Protein AF-A0A535KV17-F1 (afdb_monomer)

Solvent-accessible surface area (backbone atoms only — not comparable to full-atom values): 16772 Å² total; per-residue (Å²): 136,88,79,86,72,72,95,64,80,60,76,61,37,49,88,86,41,53,60,69,49,70,45,78,34,62,56,81,70,49,99,63,57,50,72,43,74,25,58,46,73,54,41,44,50,48,55,54,48,50,63,40,30,52,55,49,40,40,72,46,62,14,44,39,43,57,65,48,28,62,74,70,69,53,84,69,98,59,74,53,49,35,76,42,74,40,70,57,96,91,38,84,44,80,45,57,39,62,27,32,35,29,31,76,86,66,34,41,36,40,32,40,56,44,54,60,77,59,52,67,35,70,71,43,42,46,50,51,53,39,50,34,51,56,19,47,77,61,70,24,42,59,38,63,41,26,75,90,66,52,45,67,48,26,48,55,42,48,53,56,27,57,75,35,49,68,87,56,95,61,43,69,62,50,52,56,50,41,54,69,74,54,40,68,65,48,68,47,24,52,58,61,52,42,60,67,66,49,82,88,54,59,68,68,56,48,51,43,48,53,43,20,52,48,28,57,28,32,34,61,60,24,41,73,58,64,40,66,82,45,80,84,51,58,78,39,70,51,32,31,53,67,86,87,70,91,85,87,68,81,82,83,70,45,69,46,60,54,44,71,51,63,79,56,66,83,66,86,79,91,73,82,92,78,76,90,76,80,80,83,78,85,79,89,127

Structure (mmCIF, N/CA/C/O backbone):
data_AF-A0A535KV17-F1
#
_entry.id   AF-A0A535KV17-F1
#
loop_
_atom_site.group_PDB
_atom_site.id
_atom_site.type_symbol
_atom_site.label_atom_id
_atom_site.label_alt_id
_atom_site.label_comp_id
_atom_site.label_asym_id
_atom_site.label_entity_id
_atom_site.label_seq_id
_atom_site.pdbx_PDB_ins_code
_atom_site.Cartn_x
_atom_site.Cartn_y
_atom_site.Cartn_z
_atom_site.occupancy
_atom_site.B_iso_or_equiv
_atom_site.auth_seq_id
_atom_site.auth_comp_id
_atom_site.auth_asym_id
_atom_site.auth_atom_id
_atom_site.pdbx_PDB_model_num
ATOM 1 N N . MET A 1 1 ? -23.779 22.329 27.747 1.00 37.59 1 MET A N 1
ATOM 2 C CA . MET A 1 1 ? -23.392 23.621 27.135 1.00 37.59 1 MET A CA 1
ATOM 3 C C . MET A 1 1 ? -22.036 24.019 27.693 1.00 37.59 1 MET A C 1
ATOM 5 O O . MET A 1 1 ? -21.794 23.656 28.832 1.00 37.59 1 MET A O 1
ATOM 9 N N . SER A 1 2 ? -21.245 24.736 26.880 1.00 33.75 2 SER A N 1
ATOM 10 C CA . SER A 1 2 ? -19.811 25.098 26.979 1.00 33.75 2 SER A CA 1
ATOM 11 C C . SER A 1 2 ? -18.845 23.941 26.657 1.00 33.75 2 SER A C 1
ATOM 13 O O . SER A 1 2 ? -18.866 22.937 27.349 1.00 33.75 2 SER A O 1
ATOM 15 N N . GLU A 1 3 ? -18.013 23.971 25.616 1.00 33.81 3 GLU A N 1
ATOM 16 C CA . GLU A 1 3 ? -17.430 25.124 24.923 1.00 33.81 3 GLU A CA 1
ATOM 17 C C . GLU A 1 3 ? -17.435 24.986 23.398 1.00 33.81 3 GLU A C 1
ATOM 19 O O . GLU A 1 3 ? -17.289 23.916 22.809 1.00 33.81 3 GLU A O 1
ATOM 24 N N . ILE A 1 4 ? -17.624 26.147 22.782 1.00 41.56 4 ILE A N 1
ATOM 25 C CA . ILE A 1 4 ? -17.514 26.442 21.364 1.00 41.56 4 ILE A CA 1
ATOM 26 C C . ILE A 1 4 ? -16.049 26.218 20.975 1.00 41.56 4 ILE A C 1
ATOM 28 O O . ILE A 1 4 ? -15.215 27.108 21.111 1.00 41.56 4 ILE A O 1
ATOM 32 N N . GLY A 1 5 ? -15.725 25.015 20.500 1.00 34.78 5 GLY A N 1
ATOM 33 C CA . GLY A 1 5 ? -14.508 24.804 19.729 1.00 34.78 5 GLY A CA 1
ATOM 34 C C . GLY A 1 5 ? -14.602 25.682 18.488 1.00 34.78 5 GLY A C 1
ATOM 35 O O . GLY A 1 5 ? -15.548 25.553 17.707 1.00 34.78 5 GLY A O 1
ATOM 36 N N . VAL A 1 6 ? -13.671 26.624 18.343 1.00 36.44 6 VAL A N 1
ATOM 37 C CA . VAL A 1 6 ? -13.532 27.456 17.146 1.00 36.44 6 VAL A CA 1
ATOM 38 C C . VAL A 1 6 ? -13.692 26.549 15.921 1.00 36.44 6 VAL A C 1
ATOM 40 O O . VAL A 1 6 ? -12.987 25.547 15.810 1.00 36.44 6 VAL A O 1
ATOM 43 N N . ARG A 1 7 ? -14.622 26.882 15.008 1.00 43.62 7 ARG A N 1
ATOM 44 C CA . ARG A 1 7 ? -14.717 26.312 13.647 1.00 43.62 7 ARG A CA 1
ATOM 45 C C . ARG A 1 7 ? -13.463 26.722 12.860 1.00 43.62 7 ARG A C 1
ATOM 47 O O . ARG A 1 7 ? -13.520 27.517 11.931 1.00 43.62 7 ARG A O 1
ATOM 54 N N . GLY A 1 8 ? -12.310 26.253 13.308 1.00 41.06 8 GLY A N 1
ATOM 55 C CA . GLY A 1 8 ? -10.999 26.550 12.774 1.00 41.06 8 GLY A CA 1
ATOM 56 C C . GLY A 1 8 ? -10.508 25.320 12.047 1.00 41.06 8 GLY A C 1
ATOM 57 O O . GLY A 1 8 ? -9.922 24.450 12.668 1.00 41.06 8 GLY A O 1
ATOM 58 N N . ILE A 1 9 ? -10.815 25.253 10.750 1.00 47.81 9 ILE A N 1
ATOM 59 C CA . ILE A 1 9 ? -9.985 24.646 9.702 1.00 47.81 9 ILE A CA 1
ATOM 60 C C . ILE A 1 9 ? -9.197 23.414 10.199 1.00 47.81 9 ILE A C 1
ATOM 62 O O . ILE A 1 9 ? -7.971 23.408 10.267 1.00 47.81 9 ILE A O 1
ATOM 66 N N . ASP A 1 10 ? -9.928 22.337 10.489 1.00 55.78 10 ASP A N 1
ATOM 67 C CA . ASP A 1 10 ? -9.411 20.971 10.678 1.00 55.78 10 ASP A CA 1
ATOM 68 C C . ASP A 1 10 ? -8.976 20.372 9.319 1.00 55.78 10 ASP A C 1
ATOM 70 O O . ASP A 1 10 ? -9.214 19.212 9.008 1.00 55.78 10 ASP A O 1
ATOM 74 N N . LEU A 1 11 ? -8.425 21.213 8.431 1.00 58.72 11 LEU A N 1
ATOM 75 C CA . LEU A 1 11 ? -7.972 20.817 7.096 1.00 58.72 11 LEU A CA 1
ATOM 76 C C . LEU A 1 11 ? -6.589 20.173 7.161 1.00 58.72 11 LEU A C 1
ATOM 78 O O . LEU A 1 11 ? -6.265 19.321 6.350 1.00 58.72 11 LEU A O 1
ATOM 82 N N . PHE A 1 12 ? -5.770 20.552 8.139 1.00 68.62 12 PHE A N 1
ATOM 83 C CA . PHE A 1 12 ? -4.404 20.043 8.279 1.00 68.62 12 PHE A CA 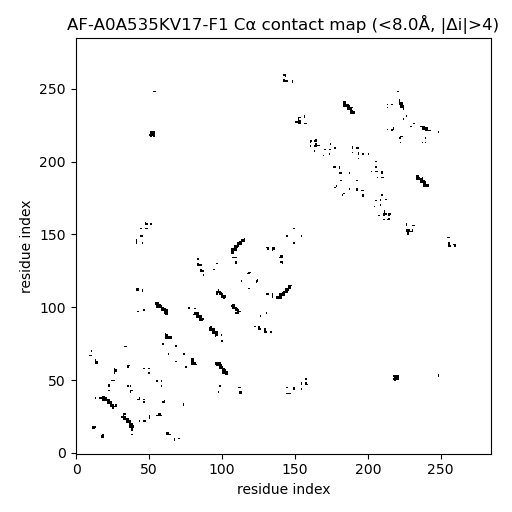1
ATOM 84 C C . PHE A 1 12 ? -4.270 18.974 9.355 1.00 68.62 12 PHE A C 1
ATOM 86 O O . PHE A 1 12 ? -3.147 18.608 9.702 1.00 68.62 12 PHE A O 1
ATOM 93 N N . LYS A 1 13 ? -5.392 18.499 9.900 1.00 74.00 13 LYS A N 1
ATOM 94 C CA . LYS A 1 13 ? -5.408 17.524 10.977 1.00 74.00 13 LYS A CA 1
ATOM 95 C C . LYS A 1 13 ? -6.421 16.417 10.717 1.00 74.00 13 LYS A C 1
ATOM 97 O O . LYS A 1 13 ? -7.423 16.616 10.036 1.00 74.00 13 LYS A O 1
ATOM 102 N N . ILE A 1 14 ? -6.123 15.242 11.254 1.00 73.31 14 ILE A N 1
ATOM 103 C CA . ILE A 1 14 ? -6.985 14.064 11.249 1.00 73.31 14 ILE A CA 1
ATOM 104 C C . ILE A 1 14 ? -6.996 13.539 12.680 1.00 73.31 14 ILE A C 1
ATOM 106 O O . ILE A 1 14 ? -5.939 13.338 13.271 1.00 73.31 14 ILE A O 1
ATOM 110 N N . ALA A 1 15 ? -8.187 13.404 13.268 1.00 73.88 15 ALA A N 1
ATOM 111 C CA . ALA A 1 15 ? -8.362 12.986 14.663 1.00 73.88 15 ALA A CA 1
ATOM 112 C C . ALA A 1 15 ? -7.513 13.782 15.688 1.00 73.88 15 ALA A C 1
ATOM 114 O O . ALA A 1 15 ? -7.144 13.264 16.738 1.00 73.88 15 ALA A O 1
ATOM 115 N N . GLY A 1 16 ? -7.227 15.061 15.404 1.00 75.81 16 GLY A N 1
ATOM 116 C CA . GLY A 1 16 ? -6.413 15.942 16.253 1.00 75.81 16 GLY A CA 1
ATOM 117 C C . GLY A 1 16 ? -4.911 15.949 15.942 1.00 75.81 16 GLY A C 1
ATOM 118 O O . GLY A 1 16 ? -4.218 16.865 16.396 1.00 75.81 16 GLY A O 1
ATOM 119 N N . GLU A 1 17 ? -4.432 15.018 15.117 1.00 78.81 17 GLU A N 1
ATOM 120 C CA . GLU A 1 17 ? -3.034 14.892 14.696 1.00 78.81 17 GLU A CA 1
ATOM 121 C C . GLU A 1 17 ? -2.770 15.634 13.387 1.00 78.81 17 GLU A C 1
ATOM 123 O O . GLU A 1 17 ? -3.574 15.572 12.459 1.00 78.81 17 GLU A O 1
ATOM 128 N N . SER A 1 18 ? -1.633 16.323 13.282 1.00 85.94 18 SER A N 1
ATOM 129 C CA . SER A 1 18 ? -1.245 17.023 12.050 1.00 85.94 18 SER A CA 1
ATOM 130 C C . SER A 1 18 ? -0.920 16.041 10.921 1.00 85.94 18 SER A C 1
ATOM 132 O O . SER A 1 18 ? -0.313 14.995 11.142 1.00 85.94 18 SER A O 1
ATOM 134 N N . ILE A 1 19 ? -1.279 16.395 9.687 1.00 87.88 19 ILE A N 1
ATOM 135 C CA . ILE A 1 19 ? -0.884 15.625 8.503 1.00 87.88 19 ILE A CA 1
ATOM 136 C C . ILE A 1 19 ? 0.627 15.754 8.310 1.00 87.88 19 ILE A C 1
ATOM 138 O O . ILE A 1 19 ? 1.146 16.855 8.120 1.00 87.88 19 ILE A O 1
ATOM 142 N N . SER A 1 20 ? 1.312 14.616 8.296 1.00 89.56 20 SER A N 1
ATOM 143 C CA . SER A 1 20 ? 2.749 14.523 8.036 1.00 89.56 20 SER A CA 1
ATOM 144 C C . SER A 1 20 ? 3.057 14.390 6.542 1.00 89.56 20 SER A C 1
ATOM 146 O O . SER A 1 20 ? 4.104 14.842 6.082 1.00 89.56 20 SER A O 1
ATOM 148 N N . GLY A 1 21 ? 2.140 13.821 5.753 1.00 92.56 21 GLY A N 1
ATOM 149 C CA . GLY A 1 21 ? 2.307 13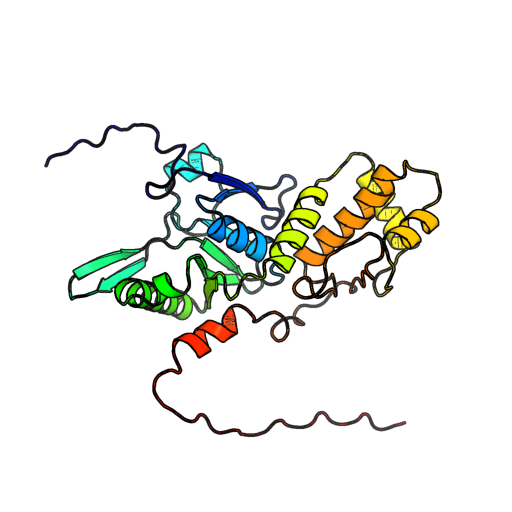.718 4.307 1.00 92.56 21 GLY A CA 1
ATOM 150 C C . GLY A 1 21 ? 1.178 12.983 3.592 1.00 92.56 21 GLY A C 1
ATOM 151 O O . GLY A 1 21 ? 0.106 12.745 4.148 1.00 92.56 21 GLY A O 1
ATOM 152 N N . TRP A 1 22 ? 1.431 12.651 2.322 1.00 92.81 22 TRP A N 1
ATOM 153 C CA . TRP A 1 22 ? 0.465 12.017 1.424 1.00 92.81 22 TRP A CA 1
ATOM 154 C C . TRP A 1 22 ? 1.120 10.923 0.579 1.00 92.81 22 TRP A C 1
ATOM 156 O O . TRP A 1 22 ? 2.174 11.149 -0.013 1.00 92.81 22 TRP A O 1
ATOM 166 N N . ILE A 1 23 ? 0.450 9.778 0.452 1.00 92.31 23 ILE A N 1
ATOM 167 C CA . ILE A 1 23 ? 0.833 8.674 -0.435 1.00 92.31 23 ILE A CA 1
ATOM 168 C C . ILE A 1 23 ? -0.131 8.640 -1.631 1.00 92.31 23 ILE A C 1
ATOM 170 O O . ILE A 1 23 ? -1.343 8.534 -1.430 1.00 92.31 23 ILE A O 1
ATOM 174 N N . PRO A 1 24 ? 0.357 8.734 -2.878 1.00 92.69 24 PRO A N 1
ATOM 175 C CA . PRO A 1 24 ? -0.445 8.433 -4.060 1.00 92.69 24 PRO A CA 1
ATOM 176 C C . PRO A 1 24 ? -0.928 6.974 -4.058 1.00 92.69 24 PRO A C 1
ATOM 178 O O . PRO A 1 24 ? -0.128 6.056 -3.973 1.00 92.69 24 PRO A O 1
ATOM 181 N N . SER A 1 25 ? -2.225 6.736 -4.200 1.00 92.12 25 SER A N 1
ATOM 182 C CA . SER A 1 25 ? -2.806 5.399 -4.307 1.00 92.12 25 SER A CA 1
ATOM 183 C C . SER A 1 25 ? -3.372 5.161 -5.697 1.00 92.12 25 SER A C 1
ATOM 185 O O . SER A 1 25 ? -4.168 5.959 -6.192 1.00 92.12 25 SER A O 1
ATOM 187 N N . TRP A 1 26 ? -2.991 4.041 -6.311 1.00 90.81 26 TRP A N 1
ATOM 188 C CA . TRP A 1 26 ? -3.513 3.601 -7.610 1.00 90.81 26 TRP A CA 1
ATOM 189 C C . TRP A 1 26 ? -4.556 2.490 -7.482 1.00 90.81 26 TRP A C 1
ATOM 191 O O . TRP A 1 26 ? -5.076 2.013 -8.491 1.00 90.81 26 TRP A O 1
ATOM 201 N N . LYS A 1 27 ? -4.871 2.055 -6.259 1.00 88.06 27 LYS A N 1
ATOM 202 C CA . LYS A 1 27 ? -5.813 0.957 -6.031 1.00 88.06 27 LYS A CA 1
ATOM 203 C C . LYS A 1 27 ? -7.260 1.286 -6.407 1.00 88.06 27 LYS A C 1
ATOM 205 O O . LYS A 1 27 ? -8.002 0.378 -6.749 1.00 88.06 27 LYS A O 1
ATOM 210 N N . THR A 1 28 ? -7.640 2.562 -6.477 1.00 67.06 28 THR A N 1
ATOM 211 C CA . THR A 1 28 ? -8.987 2.958 -6.934 1.00 67.06 28 THR A CA 1
ATOM 212 C C . THR A 1 28 ? -9.215 2.749 -8.433 1.00 67.06 28 THR A C 1
ATOM 214 O O . THR A 1 28 ? -10.343 2.868 -8.896 1.00 67.06 28 THR A O 1
ATOM 217 N N . GLY A 1 29 ? -8.169 2.407 -9.199 1.00 60.69 29 GLY A N 1
ATOM 218 C CA . GLY A 1 29 ? -8.264 2.153 -10.640 1.00 60.69 29 GLY A CA 1
ATOM 219 C C . GLY A 1 29 ? -8.393 3.416 -11.496 1.00 60.69 29 GLY A C 1
ATOM 220 O O . GLY A 1 29 ? -8.457 3.315 -12.721 1.00 60.69 29 GLY A O 1
ATOM 221 N N . ASP A 1 30 ? -8.390 4.597 -10.877 1.00 66.56 30 ASP A N 1
ATOM 222 C CA . ASP A 1 30 ? -8.459 5.876 -11.574 1.00 66.56 30 ASP A CA 1
ATOM 223 C C . ASP A 1 30 ? -7.168 6.184 -12.346 1.00 66.56 30 ASP A C 1
ATOM 225 O O . ASP A 1 30 ? -6.059 5.816 -11.954 1.00 66.56 30 ASP A O 1
ATOM 229 N N . ILE A 1 31 ? -7.303 6.953 -13.434 1.00 66.44 31 ILE A N 1
ATOM 230 C CA . ILE A 1 31 ? -6.168 7.423 -14.253 1.00 66.44 31 ILE A CA 1
ATOM 231 C C . ILE A 1 31 ? -5.177 8.241 -13.410 1.00 66.44 31 ILE A C 1
ATOM 233 O O . ILE A 1 31 ? -3.973 8.243 -13.673 1.00 66.44 31 ILE A O 1
ATOM 237 N N . ARG A 1 32 ? -5.680 8.960 -12.399 1.00 77.06 32 ARG A N 1
ATOM 238 C CA . ARG A 1 32 ? -4.868 9.740 -11.464 1.00 77.06 32 ARG A CA 1
ATOM 239 C C . ARG A 1 32 ? -4.942 9.103 -10.083 1.00 77.06 32 ARG A C 1
ATOM 241 O O . ARG A 1 32 ? -6.050 8.840 -9.627 1.00 77.06 32 ARG A O 1
ATOM 248 N N . PRO A 1 33 ? -3.802 8.923 -9.400 1.00 85.12 33 PRO A N 1
ATOM 249 C CA . PRO A 1 33 ? -3.822 8.359 -8.066 1.00 85.12 33 PRO A CA 1
ATOM 250 C C . PRO A 1 33 ? -4.545 9.289 -7.089 1.00 85.12 33 PRO A C 1
ATOM 252 O O . PRO A 1 33 ? -4.333 10.509 -7.098 1.00 85.12 33 PRO A O 1
ATOM 255 N N . ILE A 1 34 ? -5.365 8.703 -6.221 1.00 86.81 34 ILE A N 1
ATOM 256 C CA . ILE A 1 34 ? -5.973 9.407 -5.088 1.00 86.81 34 ILE A CA 1
ATOM 257 C C . ILE A 1 34 ? -4.913 9.565 -4.000 1.00 86.81 34 ILE A C 1
ATOM 259 O O . ILE A 1 34 ? -4.074 8.694 -3.813 1.00 86.81 34 ILE A O 1
ATOM 263 N N . ARG A 1 35 ? -4.912 10.682 -3.274 1.00 89.19 35 ARG A N 1
ATOM 264 C CA . ARG A 1 35 ? -3.933 10.912 -2.205 1.00 89.19 35 ARG A CA 1
ATOM 265 C C . ARG A 1 35 ? -4.472 10.388 -0.879 1.00 89.19 35 ARG A C 1
ATOM 267 O O . ARG A 1 35 ? -5.539 10.813 -0.450 1.00 89.19 35 ARG A O 1
ATOM 274 N N . GLN A 1 36 ? -3.708 9.520 -0.227 1.00 91.75 36 GLN A N 1
ATOM 275 C CA . GLN A 1 36 ? -4.002 8.997 1.105 1.00 91.75 36 GLN A CA 1
ATOM 276 C C . GLN A 1 36 ? -3.140 9.728 2.143 1.00 91.75 36 GLN A C 1
ATOM 278 O O . GLN A 1 36 ? -1.911 9.672 2.035 1.00 91.75 36 GLN A O 1
ATOM 283 N N . PRO A 1 37 ? -3.736 10.453 3.105 1.00 93.69 37 PRO A N 1
ATOM 284 C CA . PRO A 1 37 ? -2.974 11.187 4.107 1.00 93.69 37 PRO A CA 1
ATOM 285 C C . PRO A 1 37 ? -2.461 10.266 5.217 1.00 93.69 37 PRO A C 1
ATOM 287 O O . PRO A 1 37 ? -3.130 9.309 5.611 1.00 93.69 37 PRO A O 1
ATOM 290 N N . PHE A 1 38 ? -1.301 10.607 5.772 1.00 93.69 38 PHE A N 1
ATOM 291 C CA . PHE A 1 38 ? -0.762 9.982 6.980 1.00 93.69 38 PHE A CA 1
ATOM 292 C C . PHE A 1 38 ? -0.306 11.036 7.991 1.00 93.69 38 PHE A C 1
ATOM 294 O O . PHE A 1 38 ? 0.122 12.133 7.621 1.00 93.69 38 PHE A O 1
ATOM 301 N N . CYS A 1 39 ? -0.382 10.687 9.271 1.00 92.12 39 CYS A N 1
ATOM 302 C CA . CYS A 1 39 ? -0.033 11.531 10.411 1.00 92.12 39 CYS A CA 1
ATOM 303 C C . CYS A 1 39 ? 1.267 11.073 11.084 1.00 92.12 39 CYS A C 1
ATOM 305 O O . CYS A 1 39 ? 1.942 11.885 11.710 1.00 92.12 39 CYS A O 1
ATOM 307 N N . SER A 1 40 ? 1.685 9.819 10.889 1.00 92.19 40 SER A N 1
ATOM 308 C CA . SER A 1 40 ? 2.918 9.267 11.459 1.00 92.19 40 SER A CA 1
ATOM 309 C C . SER A 1 40 ? 3.695 8.399 10.465 1.00 92.19 40 SER A C 1
ATOM 311 O O . SER A 1 40 ? 3.154 7.929 9.464 1.00 92.19 40 SER A O 1
ATOM 313 N N . GLN A 1 41 ? 4.974 8.138 10.754 1.00 92.25 41 GLN A N 1
ATOM 314 C CA . GLN A 1 41 ? 5.793 7.233 9.939 1.00 92.25 41 GLN A CA 1
ATOM 315 C C . GLN A 1 41 ? 5.276 5.783 9.977 1.00 92.25 41 GLN A C 1
ATOM 317 O O . GLN A 1 41 ? 5.382 5.062 8.991 1.00 92.25 41 GLN A O 1
ATOM 322 N N . MET A 1 42 ? 4.694 5.338 11.095 1.00 92.38 42 MET A N 1
ATOM 323 C CA . MET A 1 42 ? 4.111 3.994 11.185 1.00 92.38 42 MET A CA 1
ATOM 324 C C . MET A 1 42 ? 2.866 3.867 10.295 1.00 92.38 42 MET A C 1
ATOM 326 O O . MET A 1 42 ? 2.696 2.863 9.605 1.00 92.38 42 MET A O 1
ATOM 330 N N . GLU A 1 43 ? 2.032 4.907 10.247 1.00 93.94 43 GLU A N 1
ATOM 331 C CA . GLU A 1 43 ? 0.906 4.973 9.312 1.00 93.94 43 GLU A CA 1
ATOM 332 C C . GLU A 1 43 ? 1.374 5.023 7.860 1.00 93.94 43 GLU A C 1
ATOM 334 O O . GLU A 1 43 ? 0.825 4.306 7.031 1.00 93.94 43 GLU A O 1
ATOM 339 N N . GLU A 1 44 ? 2.404 5.811 7.538 1.00 95.50 44 GLU A N 1
ATOM 340 C CA . GLU A 1 44 ? 2.999 5.825 6.197 1.00 95.50 44 GLU A CA 1
ATOM 341 C C . GLU A 1 44 ? 3.391 4.404 5.761 1.00 95.50 44 GLU A C 1
ATOM 343 O O . GLU A 1 44 ? 3.029 3.955 4.670 1.00 95.50 44 GLU A O 1
ATOM 348 N N . GLN A 1 45 ? 4.080 3.663 6.634 1.00 95.62 45 GLN A N 1
ATOM 349 C CA . GLN A 1 45 ? 4.485 2.287 6.360 1.00 95.62 45 GLN A CA 1
ATOM 350 C C . GLN A 1 45 ? 3.287 1.345 6.191 1.00 95.62 45 GLN A C 1
ATOM 352 O O . GLN A 1 45 ? 3.305 0.515 5.279 1.00 95.62 45 GLN A O 1
ATOM 357 N N . LEU A 1 46 ? 2.244 1.479 7.019 1.00 95.56 46 LEU A N 1
ATOM 358 C CA . LEU A 1 46 ? 1.003 0.715 6.879 1.00 95.56 46 LEU A CA 1
ATOM 359 C C . LEU A 1 46 ? 0.320 1.010 5.539 1.00 95.56 46 LEU A C 1
ATOM 361 O O . LEU A 1 46 ? 0.031 0.087 4.783 1.00 95.56 46 LEU A O 1
ATOM 365 N N . LEU A 1 47 ? 0.084 2.279 5.208 1.00 95.88 47 LEU A N 1
ATOM 366 C CA . LEU A 1 47 ? -0.589 2.672 3.969 1.00 95.88 47 LEU A CA 1
ATOM 367 C C . LEU A 1 47 ? 0.200 2.228 2.733 1.00 95.88 47 LEU A C 1
ATOM 369 O O . LEU A 1 47 ? -0.386 1.750 1.762 1.00 95.88 47 LEU A O 1
ATOM 373 N N . LEU A 1 48 ? 1.530 2.325 2.774 1.00 96.06 48 LEU A N 1
ATOM 374 C CA . LEU A 1 48 ? 2.383 1.845 1.695 1.00 96.06 48 LEU A CA 1
ATOM 375 C C . LEU A 1 48 ? 2.364 0.314 1.592 1.00 96.06 48 LEU A C 1
ATOM 377 O O . LEU A 1 48 ? 2.354 -0.229 0.488 1.00 96.06 48 LEU A O 1
ATOM 381 N N . HIS A 1 49 ? 2.308 -0.398 2.721 1.00 95.31 49 HIS A N 1
ATOM 382 C CA . HIS A 1 49 ? 2.093 -1.843 2.721 1.00 95.31 49 HIS A CA 1
ATOM 383 C C . HIS A 1 49 ? 0.756 -2.199 2.060 1.00 95.31 49 HIS A C 1
ATOM 385 O O . HIS A 1 49 ? 0.722 -3.087 1.210 1.00 95.31 49 HIS A O 1
ATOM 391 N N . LEU A 1 50 ? -0.325 -1.493 2.407 1.00 95.50 50 LEU A N 1
ATOM 392 C CA . LEU A 1 50 ? -1.656 -1.707 1.838 1.00 95.50 50 LEU A CA 1
ATOM 393 C C . LEU A 1 50 ? -1.681 -1.440 0.328 1.00 95.50 50 LEU A C 1
ATOM 395 O O . LEU A 1 50 ? -2.219 -2.267 -0.402 1.00 95.50 50 LEU A O 1
ATOM 399 N N . GLU A 1 51 ? -1.034 -0.376 -0.164 1.00 95.69 51 GLU A N 1
ATOM 400 C CA . GLU A 1 51 ? -0.907 -0.075 -1.604 1.00 95.69 51 GLU A CA 1
ATOM 401 C C . GLU A 1 51 ? -0.257 -1.221 -2.396 1.00 95.69 51 GLU A C 1
ATOM 403 O O . GLU A 1 51 ? -0.619 -1.472 -3.549 1.00 95.69 51 GLU A O 1
ATOM 408 N N . TYR A 1 52 ? 0.666 -1.953 -1.770 1.00 94.75 52 TYR A N 1
ATOM 409 C CA . TYR A 1 52 ? 1.363 -3.086 -2.378 1.00 94.75 52 TYR A CA 1
ATOM 410 C C . TYR A 1 52 ? 0.832 -4.455 -1.947 1.00 94.75 52 TYR A C 1
ATOM 412 O O . TYR A 1 52 ? 1.372 -5.481 -2.362 1.00 94.75 52 TYR A O 1
ATOM 420 N N . HIS A 1 53 ? -0.226 -4.506 -1.138 1.00 92.44 53 HIS A N 1
ATOM 421 C CA . HIS A 1 53 ? -0.823 -5.770 -0.742 1.00 92.44 53 HIS A CA 1
ATOM 422 C C . HIS A 1 53 ? -1.662 -6.324 -1.907 1.00 92.44 53 HIS A C 1
ATOM 424 O O . HIS A 1 53 ? -2.596 -5.647 -2.357 1.00 92.44 53 HIS A O 1
ATOM 430 N N . PRO A 1 54 ? -1.387 -7.545 -2.405 1.00 88.88 54 PRO A N 1
ATOM 431 C CA . PRO A 1 54 ? -2.017 -8.056 -3.623 1.00 88.88 54 PRO A CA 1
ATOM 432 C C . PRO A 1 54 ? -3.518 -8.299 -3.463 1.00 88.88 54 PRO A C 1
ATOM 434 O O . PRO A 1 54 ? -4.266 -8.158 -4.423 1.00 88.88 54 PRO A O 1
ATOM 437 N N . LEU A 1 55 ? -3.970 -8.622 -2.246 1.00 90.19 55 LEU A N 1
ATOM 438 C CA . LEU A 1 55 ? -5.389 -8.853 -1.971 1.00 90.19 55 LEU A CA 1
ATOM 439 C C . LEU A 1 55 ? -6.188 -7.577 -1.710 1.00 90.19 55 LEU A C 1
ATOM 441 O O . LEU A 1 55 ? -7.405 -7.661 -1.662 1.00 90.19 55 LEU A O 1
ATOM 445 N N . VAL A 1 56 ? -5.549 -6.424 -1.509 1.00 93.25 56 VAL A N 1
ATOM 446 C CA . VAL A 1 56 ? -6.268 -5.174 -1.219 1.00 93.25 56 VAL A CA 1
ATOM 447 C C . VAL A 1 56 ? -6.719 -4.548 -2.538 1.00 93.25 56 VAL A C 1
ATOM 449 O O . VAL A 1 56 ? -5.908 -4.377 -3.448 1.00 93.25 56 VAL A O 1
ATOM 452 N N . THR A 1 57 ? -7.995 -4.189 -2.650 1.00 91.38 57 THR A N 1
ATOM 453 C CA . THR A 1 57 ? -8.572 -3.489 -3.815 1.00 91.38 57 THR A CA 1
ATOM 454 C C . THR A 1 57 ? -8.805 -2.020 -3.551 1.00 91.38 57 THR A C 1
ATOM 456 O O . THR A 1 57 ? -8.693 -1.215 -4.462 1.00 91.38 57 THR A O 1
ATOM 459 N N . TRP A 1 58 ? -9.087 -1.653 -2.308 1.00 93.50 58 TRP A N 1
ATOM 460 C CA . TRP A 1 58 ? -9.235 -0.269 -1.890 1.00 93.50 58 TRP A CA 1
ATOM 461 C C . TRP A 1 58 ? -8.799 -0.142 -0.435 1.00 93.50 58 TRP A C 1
ATOM 463 O O . TRP A 1 58 ? -8.994 -1.066 0.355 1.00 93.50 58 TRP A O 1
ATOM 473 N N . TYR A 1 59 ? -8.213 0.996 -0.080 1.00 94.81 59 TYR A N 1
ATOM 474 C CA . TYR A 1 59 ? -7.939 1.356 1.303 1.00 94.81 59 TYR A CA 1
ATOM 475 C C . TYR A 1 59 ? -8.062 2.864 1.486 1.00 94.81 59 TYR A C 1
ATOM 477 O O . TYR A 1 59 ? -7.886 3.641 0.544 1.00 94.81 59 TYR A O 1
ATOM 485 N N . GLY A 1 60 ? -8.330 3.267 2.717 1.00 93.50 60 GLY A N 1
ATOM 486 C CA . GLY A 1 60 ? -8.361 4.657 3.123 1.00 93.50 60 GLY A CA 1
ATOM 487 C C . GLY A 1 60 ? -8.274 4.788 4.633 1.00 93.50 60 GLY A C 1
ATOM 488 O O . GLY A 1 60 ? -8.307 3.798 5.365 1.00 93.50 60 GLY A O 1
ATOM 489 N N . ARG A 1 61 ? -8.158 6.028 5.096 1.00 93.56 61 ARG A N 1
ATOM 490 C CA . ARG A 1 61 ? -8.191 6.357 6.521 1.00 93.56 61 ARG A CA 1
ATOM 491 C C . ARG A 1 61 ? -9.589 6.133 7.089 1.00 93.56 61 ARG A C 1
ATOM 493 O O . ARG A 1 61 ? -10.567 6.584 6.495 1.00 93.56 61 ARG A O 1
ATOM 500 N N . GLY A 1 62 ? -9.687 5.453 8.229 1.00 92.38 62 GLY A N 1
ATOM 501 C CA . GLY A 1 62 ? -10.969 5.239 8.907 1.00 92.38 62 GLY A CA 1
ATOM 502 C C . GLY A 1 62 ? -11.402 6.421 9.774 1.00 92.38 62 GLY A C 1
ATOM 503 O O . GLY A 1 62 ? -12.581 6.585 10.062 1.00 92.38 62 GLY A O 1
ATOM 504 N N . ASP A 1 63 ? -10.469 7.281 10.155 1.00 92.19 63 ASP A N 1
ATOM 505 C CA . ASP A 1 63 ? -10.652 8.380 11.101 1.00 92.19 63 ASP A CA 1
ATOM 506 C C . ASP A 1 63 ? -10.839 9.759 10.444 1.00 92.19 63 ASP A C 1
ATOM 508 O O . ASP A 1 63 ? -10.981 10.768 11.139 1.00 92.19 63 ASP A O 1
ATOM 512 N N . ILE A 1 64 ? -10.903 9.822 9.108 1.00 90.75 64 ILE A N 1
ATOM 513 C CA . ILE A 1 64 ? -11.205 11.068 8.393 1.00 90.75 64 ILE A CA 1
ATOM 514 C C . ILE A 1 64 ? -12.676 11.458 8.549 1.00 90.75 64 ILE A C 1
ATOM 516 O O . ILE A 1 64 ? -13.589 10.640 8.429 1.00 90.75 64 ILE A O 1
ATOM 520 N N . SER A 1 65 ? -12.918 12.749 8.770 1.00 88.81 65 SER A N 1
ATOM 521 C CA . SER A 1 65 ? -14.271 13.302 8.795 1.00 88.81 65 SER A CA 1
ATOM 522 C C . SER A 1 65 ? -14.839 13.469 7.380 1.00 88.81 65 SER A C 1
ATOM 524 O O . SER A 1 65 ? -14.099 13.632 6.406 1.00 88.81 65 SER A O 1
ATOM 526 N N . ALA A 1 66 ? -16.170 13.512 7.259 1.00 87.31 66 ALA A N 1
ATOM 527 C CA . ALA A 1 66 ? -16.835 13.803 5.986 1.00 87.31 66 ALA A CA 1
ATOM 528 C C . ALA A 1 66 ? -16.411 15.167 5.401 1.00 87.31 66 ALA A C 1
ATOM 530 O O . ALA A 1 66 ? -16.215 15.295 4.192 1.00 87.31 66 ALA A O 1
ATOM 531 N N . THR A 1 67 ? -16.204 16.175 6.258 1.00 87.06 67 THR A N 1
ATOM 532 C CA . THR A 1 67 ? -15.698 17.495 5.854 1.00 87.06 67 THR A CA 1
ATOM 533 C C . THR A 1 67 ? -14.301 17.386 5.252 1.00 87.06 67 THR A C 1
ATOM 535 O O . THR A 1 67 ? -14.069 17.901 4.161 1.00 87.06 67 THR A O 1
ATOM 538 N N . PHE A 1 68 ? -13.392 16.672 5.923 1.00 88.69 68 PHE A N 1
ATOM 539 C CA . PHE A 1 68 ? -12.028 16.460 5.446 1.00 88.69 68 PHE A CA 1
ATOM 540 C C . PHE A 1 68 ? -12.021 15.774 4.077 1.00 88.69 68 PHE A C 1
ATOM 542 O O . PHE A 1 68 ? -11.393 16.252 3.128 1.00 88.69 68 PHE A O 1
ATOM 549 N N . ALA A 1 69 ? -12.777 14.683 3.950 1.00 88.38 69 ALA A N 1
ATOM 550 C CA . ALA A 1 69 ? -12.883 13.944 2.702 1.00 88.38 69 ALA A CA 1
ATOM 551 C C . ALA A 1 69 ? -13.452 14.803 1.568 1.00 88.38 69 ALA A C 1
ATOM 553 O O . ALA A 1 69 ? -12.904 14.800 0.466 1.00 88.38 69 ALA A O 1
ATOM 554 N N . SER A 1 70 ? -14.481 15.611 1.845 1.00 87.81 70 SER A N 1
ATOM 555 C CA . SER A 1 70 ? -15.028 16.555 0.870 1.00 87.81 70 SER A CA 1
ATOM 556 C C . SER A 1 70 ? -14.001 17.606 0.440 1.00 87.81 70 SER A C 1
ATOM 558 O O . SER A 1 70 ? -13.922 17.914 -0.749 1.00 87.81 70 SER A O 1
ATOM 560 N N . THR A 1 71 ? -13.211 18.163 1.364 1.00 88.62 71 THR A N 1
ATOM 561 C CA . THR A 1 71 ? -12.208 19.186 1.029 1.00 88.62 71 THR A CA 1
ATOM 562 C C . THR A 1 71 ? -11.095 18.628 0.148 1.00 88.62 71 THR A C 1
ATOM 564 O O . THR A 1 71 ? -10.712 19.261 -0.837 1.00 88.62 71 THR A O 1
ATOM 567 N N . TYR A 1 72 ? -10.609 17.426 0.458 1.00 86.31 72 TYR A N 1
ATOM 568 C CA . TYR A 1 72 ? -9.520 16.786 -0.284 1.00 86.31 72 TYR A CA 1
ATOM 569 C C . TYR A 1 72 ? -9.991 15.890 -1.434 1.00 86.31 72 TYR A C 1
ATOM 571 O O . TYR A 1 72 ? -9.164 15.257 -2.090 1.00 86.31 72 TYR A O 1
ATOM 579 N N . LYS A 1 73 ? -11.301 15.873 -1.721 1.00 88.00 73 LYS A N 1
ATOM 580 C CA . LYS A 1 73 ? -11.932 15.046 -2.764 1.00 88.00 73 LYS A CA 1
ATOM 581 C C . LYS A 1 73 ? -11.590 13.557 -2.615 1.00 88.00 73 LYS A C 1
ATOM 583 O O . LYS A 1 73 ? -11.369 12.856 -3.602 1.00 88.00 73 LYS A O 1
ATOM 588 N N . ILE A 1 74 ? -11.529 13.084 -1.372 1.00 87.00 74 ILE A N 1
ATOM 589 C CA . ILE A 1 74 ? -11.294 11.679 -1.044 1.00 87.00 74 ILE A CA 1
ATOM 590 C C . ILE A 1 74 ? -12.629 10.950 -1.164 1.00 87.00 74 ILE A C 1
ATOM 592 O O . ILE A 1 74 ? -13.582 11.256 -0.451 1.00 87.00 74 ILE A O 1
ATOM 596 N N . THR A 1 75 ? -12.691 9.981 -2.074 1.00 86.12 75 THR A N 1
ATOM 597 C CA . THR A 1 75 ? -13.863 9.116 -2.237 1.00 86.12 75 THR A CA 1
ATOM 598 C C . THR A 1 75 ? -13.661 7.845 -1.424 1.00 86.12 75 THR A C 1
ATOM 600 O O . THR A 1 75 ? -12.609 7.210 -1.520 1.00 86.12 75 THR A O 1
ATOM 603 N N . SER A 1 76 ? -14.667 7.472 -0.634 1.00 87.56 76 SER A N 1
ATOM 604 C CA . SER A 1 76 ? -14.664 6.246 0.163 1.00 87.56 76 SER A CA 1
ATOM 605 C C . SER A 1 76 ? -15.909 5.413 -0.150 1.00 87.56 76 SER A C 1
ATOM 607 O O . SER A 1 76 ? -17.015 5.951 -0.076 1.00 87.56 76 SER A O 1
ATOM 609 N N . PRO A 1 77 ? -15.764 4.114 -0.479 1.00 88.06 77 PRO A N 1
ATOM 610 C CA . PRO A 1 77 ? -16.888 3.189 -0.583 1.00 88.06 77 PRO A CA 1
ATOM 611 C C . PRO A 1 77 ? -17.412 2.763 0.798 1.00 88.06 77 PRO A C 1
ATOM 613 O O . PRO A 1 77 ? -18.485 2.172 0.892 1.00 88.06 77 PRO A O 1
ATOM 616 N N . LEU A 1 78 ? -16.657 3.042 1.866 1.00 88.25 78 LEU A N 1
ATOM 617 C CA . LEU A 1 78 ? -17.017 2.741 3.247 1.00 88.25 78 LEU A CA 1
ATOM 618 C C . LEU A 1 78 ? -17.407 4.021 4.007 1.00 88.25 78 LEU A C 1
ATOM 620 O O . LEU A 1 78 ? -16.914 5.103 3.668 1.00 88.25 78 LEU A O 1
ATOM 624 N N . PRO A 1 79 ? -18.248 3.919 5.052 1.00 88.75 79 PRO A N 1
ATOM 625 C CA . PRO A 1 79 ? -18.588 5.060 5.896 1.00 88.75 79 PRO A CA 1
ATOM 626 C C . PRO A 1 79 ? -17.343 5.721 6.495 1.00 88.75 79 PRO A C 1
ATOM 628 O O . PRO A 1 79 ? -16.464 5.033 7.012 1.00 88.75 79 PRO A O 1
ATOM 631 N N . ILE A 1 80 ? -17.298 7.054 6.445 1.00 88.44 80 ILE A N 1
ATOM 632 C CA . ILE A 1 80 ? -16.240 7.873 7.041 1.00 88.44 80 ILE A CA 1
ATOM 633 C C . ILE A 1 80 ? -16.851 9.013 7.882 1.00 88.44 80 ILE A C 1
ATOM 635 O O . ILE A 1 80 ? -17.741 9.719 7.395 1.00 88.44 80 ILE A O 1
ATOM 639 N N . PRO A 1 81 ? -16.408 9.219 9.135 1.00 91.94 81 PRO A N 1
ATOM 640 C CA . PRO A 1 81 ? -15.473 8.367 9.869 1.00 91.94 81 PRO A CA 1
ATOM 641 C C . PRO A 1 81 ? -16.088 6.989 10.169 1.00 91.94 81 PRO A C 1
ATOM 643 O O . PRO A 1 81 ? -17.294 6.862 10.391 1.00 91.94 81 PRO A O 1
ATOM 646 N N . PHE A 1 82 ? -15.257 5.952 10.176 1.00 94.06 82 PHE A N 1
ATOM 647 C CA . PHE A 1 82 ? -15.649 4.586 10.491 1.00 94.06 82 PHE A CA 1
ATOM 648 C C . PHE A 1 82 ? -15.625 4.392 12.005 1.00 94.06 82 PHE A C 1
ATOM 650 O O . PHE A 1 82 ? -14.570 4.273 12.623 1.00 94.06 82 PHE A O 1
ATOM 657 N N . THR A 1 83 ? -16.800 4.408 12.623 1.00 94.69 83 THR A N 1
ATOM 658 C CA . THR A 1 83 ? -16.932 4.388 14.080 1.00 94.69 83 THR A CA 1
ATOM 659 C C . THR A 1 83 ? -17.118 2.975 14.612 1.00 94.69 83 THR A C 1
ATOM 661 O O . THR A 1 83 ? -17.964 2.211 14.152 1.00 94.69 83 THR A O 1
ATOM 664 N N . ILE A 1 84 ? -16.342 2.635 15.638 1.00 94.69 84 ILE A N 1
ATOM 665 C CA . ILE A 1 84 ? -16.435 1.361 16.346 1.00 94.69 84 ILE A CA 1
ATOM 666 C C . ILE A 1 84 ? -16.696 1.652 17.817 1.00 94.69 84 ILE A C 1
ATOM 668 O O . ILE A 1 84 ? -15.870 2.242 18.516 1.00 94.69 84 ILE A O 1
ATOM 672 N N . ASN A 1 85 ? -17.867 1.235 18.289 1.00 94.56 85 ASN A N 1
ATOM 673 C CA . ASN A 1 85 ? -18.242 1.367 19.689 1.00 94.56 85 ASN A CA 1
ATOM 674 C C . ASN A 1 85 ? -17.654 0.210 20.493 1.00 94.56 85 ASN A C 1
ATOM 676 O O . ASN A 1 85 ? -17.755 -0.950 20.090 1.00 94.56 85 ASN A O 1
ATOM 680 N N . TYR A 1 86 ? -17.071 0.515 21.649 1.00 93.69 86 TYR A N 1
ATOM 681 C CA . TYR A 1 86 ? -16.535 -0.501 22.545 1.00 93.69 86 TYR A CA 1
ATOM 682 C C . TYR A 1 86 ? -16.703 -0.117 24.013 1.00 93.69 86 TYR A C 1
ATOM 684 O O . TYR A 1 86 ? -16.861 1.054 24.361 1.00 93.69 86 TYR A O 1
ATOM 692 N N . LEU A 1 87 ? -16.679 -1.130 24.878 1.00 91.19 87 LEU A N 1
ATOM 693 C CA . LEU A 1 87 ? -16.716 -0.967 26.327 1.00 91.19 87 LEU A CA 1
ATOM 694 C C . LEU A 1 87 ? -15.330 -1.243 26.906 1.00 91.19 87 LEU A C 1
ATOM 696 O O . LEU A 1 87 ? -14.700 -2.247 26.577 1.00 91.19 87 LEU A O 1
ATOM 700 N N . PHE A 1 88 ? -14.877 -0.366 27.793 1.00 91.56 88 PHE A N 1
ATOM 701 C CA . PHE A 1 88 ? -13.670 -0.554 28.592 1.00 91.56 88 PHE A CA 1
ATOM 702 C C . PHE A 1 88 ? -13.931 0.021 29.984 1.00 91.56 88 PHE A C 1
ATOM 704 O O . PHE A 1 88 ? -14.491 1.107 30.092 1.00 91.56 88 PHE A O 1
ATOM 711 N N . GLU A 1 89 ? -13.618 -0.731 31.044 1.00 91.75 89 GLU A N 1
ATOM 712 C CA . GLU A 1 89 ? -13.912 -0.333 32.436 1.00 91.75 89 GLU A CA 1
ATOM 713 C C . GLU A 1 89 ? -15.377 0.103 32.659 1.00 91.75 89 GLU A C 1
ATOM 715 O O . GLU A 1 89 ? -15.668 1.071 33.360 1.00 91.75 89 GLU A O 1
ATOM 720 N N . SER A 1 90 ? -16.324 -0.601 32.028 1.00 89.88 90 SER A N 1
ATOM 721 C CA . SER A 1 90 ? -17.767 -0.288 32.056 1.00 89.88 90 SER A CA 1
ATOM 722 C C . SER A 1 90 ? -18.150 1.087 31.486 1.00 89.88 90 SER A C 1
ATOM 724 O O . SER A 1 90 ? -19.277 1.542 31.676 1.00 89.88 90 SER A O 1
ATOM 726 N N . LYS A 1 91 ? -17.245 1.748 30.757 1.00 92.75 91 LYS A N 1
ATOM 727 C CA . LYS A 1 91 ? -17.499 3.011 30.059 1.00 92.75 91 LYS A CA 1
ATOM 728 C C . LYS A 1 91 ? -17.574 2.780 28.556 1.00 92.75 91 LYS A C 1
ATOM 730 O O . LYS A 1 91 ? -16.783 2.029 27.983 1.00 92.75 91 LYS A O 1
ATOM 735 N N . ALA A 1 92 ? -18.546 3.434 27.926 1.00 93.31 92 ALA A N 1
ATOM 736 C CA . ALA A 1 92 ? -18.687 3.444 26.479 1.00 93.31 92 ALA A CA 1
ATOM 737 C C . ALA A 1 92 ? -17.644 4.371 25.852 1.00 93.31 92 ALA A C 1
ATOM 739 O O . ALA A 1 92 ? -17.460 5.512 26.280 1.00 93.31 92 ALA A O 1
ATOM 740 N N . HIS A 1 93 ? -16.981 3.871 24.819 1.00 93.38 93 HIS A N 1
ATOM 741 C CA . HIS A 1 93 ? -15.978 4.589 24.057 1.00 93.38 93 HIS A CA 1
ATOM 742 C C . HIS A 1 93 ? -16.229 4.416 22.560 1.00 93.38 93 HIS A C 1
ATOM 744 O O . HIS A 1 93 ? -16.724 3.382 22.110 1.00 93.38 93 HIS A O 1
ATOM 750 N N . VAL A 1 94 ? -15.833 5.430 21.795 1.00 91.94 94 VAL A N 1
ATOM 751 C CA . VAL A 1 94 ? -15.784 5.382 20.333 1.00 91.94 94 VAL A CA 1
ATOM 752 C C . VAL A 1 94 ? -14.326 5.287 19.919 1.00 91.94 94 VAL A C 1
ATOM 754 O O . VAL A 1 94 ? -13.467 6.003 20.440 1.00 91.94 94 VAL A O 1
ATOM 757 N N . TYR A 1 95 ? -14.052 4.379 19.000 1.00 91.62 95 TYR A N 1
ATOM 758 C CA . TYR A 1 95 ? -12.753 4.177 18.391 1.00 91.62 95 TYR A CA 1
ATOM 759 C C . TYR A 1 95 ? -12.879 4.376 16.878 1.00 91.62 95 TYR A C 1
ATOM 761 O O . TYR A 1 95 ? -13.866 3.960 16.270 1.00 91.62 95 TYR A O 1
ATOM 769 N N . LEU A 1 96 ? -11.890 5.063 16.307 1.00 93.94 96 LEU A N 1
ATOM 770 C CA . LEU A 1 96 ? -11.738 5.298 14.878 1.00 93.94 96 LEU A CA 1
ATOM 771 C C . LEU A 1 96 ? -10.457 4.581 14.437 1.00 93.94 96 LEU A C 1
ATOM 773 O O . LEU A 1 96 ? -9.420 4.841 15.049 1.00 93.94 96 LEU A O 1
ATOM 777 N N . PRO A 1 97 ? -10.521 3.670 13.456 1.00 94.06 97 PRO A N 1
ATOM 778 C CA . PRO A 1 97 ? -9.355 2.929 13.011 1.00 94.06 97 PRO A CA 1
ATOM 779 C C . PRO A 1 97 ? -8.443 3.761 12.110 1.00 94.06 97 PRO A C 1
ATOM 781 O O . PRO A 1 97 ? -8.925 4.581 11.323 1.00 94.06 97 PRO A O 1
ATOM 784 N N . ASP A 1 98 ? -7.143 3.471 12.163 1.00 93.69 98 ASP A N 1
ATOM 785 C CA . ASP A 1 98 ? -6.140 4.138 11.326 1.00 93.69 98 ASP A CA 1
ATOM 786 C C . ASP A 1 98 ? -6.430 3.913 9.837 1.00 93.69 98 ASP A C 1
ATOM 788 O O . ASP A 1 98 ? -6.438 4.854 9.045 1.00 93.69 98 ASP A O 1
ATOM 792 N N . ALA A 1 99 ? -6.728 2.673 9.437 1.00 95.44 99 ALA A N 1
ATOM 793 C CA . ALA A 1 99 ? -7.080 2.343 8.064 1.00 95.44 99 ALA A CA 1
ATOM 794 C C . ALA A 1 99 ? -8.241 1.348 7.974 1.00 95.44 99 ALA A C 1
ATOM 796 O O . ALA A 1 99 ? -8.426 0.459 8.804 1.00 95.44 99 ALA A O 1
ATOM 797 N N . ILE A 1 100 ? -9.008 1.483 6.903 1.00 95.94 100 ILE A N 1
ATOM 798 C CA . ILE A 1 100 ? -10.075 0.572 6.501 1.00 95.94 100 ILE A CA 1
ATOM 799 C C . ILE A 1 100 ? -9.914 0.257 5.023 1.00 95.94 100 ILE A C 1
ATOM 801 O O . ILE A 1 100 ? -9.339 1.046 4.267 1.00 95.94 100 ILE A O 1
ATOM 805 N N . GLY A 1 101 ? -10.459 -0.866 4.578 1.00 95.31 101 GLY A N 1
ATOM 806 C CA . GLY A 1 101 ? -10.503 -1.122 3.152 1.00 95.31 101 GLY A CA 1
ATOM 807 C C . GLY A 1 101 ? -11.239 -2.374 2.732 1.00 95.31 101 GLY A C 1
ATOM 808 O O . GLY A 1 101 ? -11.944 -3.002 3.516 1.00 95.31 101 GLY A O 1
ATOM 809 N N . GLN A 1 102 ? -11.090 -2.709 1.457 1.00 94.12 102 GLN A N 1
ATOM 810 C CA . GLN A 1 102 ? -11.729 -3.855 0.828 1.00 94.12 102 GLN A CA 1
ATOM 811 C C . GLN A 1 102 ? -10.680 -4.788 0.230 1.00 94.12 102 GLN A C 1
ATOM 813 O O . GLN A 1 102 ? -9.652 -4.352 -0.301 1.00 94.12 102 GLN A O 1
ATOM 818 N N . LEU A 1 103 ? -10.951 -6.084 0.337 1.00 92.75 103 LEU A N 1
ATOM 819 C CA . LEU A 1 103 ? -10.177 -7.138 -0.300 1.00 92.75 103 LEU A CA 1
ATOM 820 C C . LEU A 1 103 ? -10.732 -7.472 -1.697 1.00 92.75 103 LEU A C 1
ATOM 822 O O . LEU A 1 103 ? -11.825 -7.047 -2.075 1.00 92.75 103 LEU A O 1
ATOM 826 N N . LEU A 1 104 ? -9.987 -8.263 -2.474 1.00 90.44 104 LEU A N 1
ATOM 827 C CA . LEU A 1 104 ? -10.375 -8.738 -3.813 1.00 90.44 104 LEU A CA 1
ATOM 828 C C . LEU A 1 104 ? -11.694 -9.517 -3.835 1.00 90.44 104 LEU A C 1
ATOM 830 O O . LEU A 1 104 ? -12.371 -9.540 -4.860 1.00 90.44 104 LEU A O 1
ATOM 834 N N . ASP A 1 105 ? -12.053 -10.160 -2.728 1.00 88.25 105 ASP A N 1
ATOM 835 C CA . ASP A 1 105 ? -13.313 -10.886 -2.554 1.00 88.25 105 ASP A CA 1
ATOM 836 C C . ASP A 1 105 ? -14.447 -10.009 -1.989 1.00 88.25 105 ASP A C 1
ATOM 838 O O . ASP A 1 105 ? -15.538 -10.507 -1.720 1.00 88.25 105 ASP A O 1
ATOM 842 N N . GLY A 1 106 ? -14.207 -8.703 -1.831 1.00 90.25 106 GLY A N 1
ATOM 843 C CA . GLY A 1 106 ? -15.168 -7.726 -1.324 1.00 90.25 106 GLY A CA 1
ATOM 844 C C . GLY A 1 106 ? -15.239 -7.634 0.199 1.00 90.25 106 GLY A C 1
ATOM 845 O O . GLY A 1 106 ? -15.946 -6.767 0.713 1.00 90.25 106 GLY A O 1
ATOM 846 N N . ARG A 1 107 ? -14.507 -8.477 0.939 1.00 93.94 107 ARG A N 1
ATOM 847 C CA . ARG A 1 107 ? -14.511 -8.437 2.405 1.00 93.94 107 ARG A CA 1
ATOM 848 C C . ARG A 1 107 ? -13.866 -7.161 2.943 1.00 93.94 107 ARG A C 1
ATOM 850 O O . ARG A 1 107 ? -12.879 -6.671 2.392 1.00 93.94 107 ARG A O 1
ATOM 857 N N . LEU A 1 108 ? -14.404 -6.664 4.056 1.00 95.19 108 LEU A N 1
ATOM 858 C CA . LEU A 1 108 ? -13.825 -5.563 4.824 1.00 95.19 108 LEU A CA 1
ATOM 859 C C . LEU A 1 108 ? -12.481 -5.989 5.427 1.00 95.19 108 LEU A C 1
ATOM 861 O O . LEU A 1 108 ? -12.343 -7.104 5.934 1.00 95.19 108 LEU A O 1
ATOM 865 N N . PHE A 1 109 ? -11.521 -5.074 5.474 1.00 96.00 109 PHE A N 1
ATOM 866 C CA . PHE A 1 109 ? -10.480 -5.131 6.489 1.00 96.00 109 PHE A CA 1
ATOM 867 C C . PHE A 1 109 ? -10.442 -3.845 7.309 1.00 96.00 109 PHE A C 1
ATOM 869 O O . PHE A 1 109 ? -10.758 -2.760 6.818 1.00 96.00 109 PHE A O 1
ATOM 876 N N . ILE A 1 110 ? -10.030 -3.987 8.562 1.00 96.50 110 ILE A N 1
ATOM 877 C CA . ILE A 1 110 ? -9.700 -2.883 9.461 1.00 96.50 110 ILE A CA 1
ATOM 878 C C . ILE A 1 110 ? -8.232 -3.055 9.841 1.00 96.50 110 ILE A C 1
ATOM 880 O O . ILE A 1 110 ? -7.813 -4.165 10.168 1.00 96.50 110 ILE A O 1
ATOM 884 N N . ALA A 1 111 ? -7.447 -1.987 9.780 1.00 96.25 111 ALA A N 1
ATOM 885 C CA . ALA A 1 111 ? -6.024 -2.030 10.066 1.00 96.25 111 ALA A CA 1
ATOM 886 C C . ALA A 1 111 ? -5.594 -0.912 11.017 1.00 96.25 111 ALA A C 1
ATOM 888 O O . ALA A 1 111 ? -6.094 0.207 10.959 1.00 96.25 111 ALA A O 1
ATOM 889 N N . GLU A 1 112 ? -4.635 -1.246 11.873 1.00 94.25 112 GLU A N 1
ATOM 890 C CA . GLU A 1 112 ? -4.056 -0.367 12.884 1.00 94.25 112 GLU A CA 1
ATOM 891 C C . GLU A 1 112 ? -2.543 -0.328 12.761 1.00 94.25 112 GLU A C 1
ATOM 893 O O . GLU A 1 112 ? -1.918 -1.356 12.516 1.00 94.25 112 GLU A O 1
ATOM 898 N N . ALA A 1 113 ? -1.953 0.833 13.009 1.00 92.06 113 ALA A N 1
ATOM 899 C CA . ALA A 1 113 ? -0.521 1.061 13.060 1.00 92.06 113 ALA A CA 1
ATOM 900 C C . ALA A 1 113 ? -0.120 1.522 14.470 1.00 92.06 113 ALA A C 1
ATOM 902 O O . ALA A 1 113 ? -0.819 2.289 15.130 1.00 92.06 113 ALA A O 1
ATOM 903 N N . GLY A 1 114 ? 1.005 1.044 14.990 1.00 90.88 114 GLY A N 1
ATOM 904 C CA . GLY A 1 114 ? 1.595 1.607 16.206 1.00 90.88 114 GLY A CA 1
ATOM 905 C C . GLY A 1 114 ? 2.678 0.730 16.806 1.00 90.88 114 GLY A C 1
ATOM 906 O O . GLY A 1 114 ? 2.946 -0.355 16.305 1.00 90.88 114 GLY A O 1
ATOM 907 N N . LEU A 1 115 ? 3.295 1.207 17.885 1.00 88.50 115 LEU A N 1
ATOM 908 C CA . LEU A 1 115 ? 4.339 0.448 18.565 1.00 88.50 115 LEU A CA 1
ATOM 909 C C . LEU A 1 115 ? 3.756 -0.791 19.245 1.00 88.50 115 LEU A C 1
ATOM 911 O O . LEU A 1 115 ? 2.705 -0.714 19.888 1.00 88.50 115 LEU A O 1
ATOM 915 N N . GLU A 1 116 ? 4.461 -1.916 19.158 1.00 88.56 116 GLU A N 1
ATOM 916 C CA . GLU A 1 116 ? 4.044 -3.192 19.751 1.00 88.56 116 GLU A CA 1
ATOM 917 C C . GLU A 1 116 ? 3.707 -3.043 21.241 1.00 88.56 116 GLU A C 1
ATOM 919 O O . GLU A 1 116 ? 2.612 -3.400 21.685 1.00 88.56 116 GLU A O 1
ATOM 924 N N . GLN A 1 117 ? 4.603 -2.411 22.002 1.00 88.38 117 GLN A N 1
ATOM 925 C CA . GLN A 1 117 ? 4.407 -2.151 23.431 1.00 88.38 117 GLN A CA 1
ATOM 926 C C . GLN A 1 117 ? 3.147 -1.322 23.731 1.00 88.38 117 GLN A C 1
ATOM 928 O O . GLN A 1 117 ? 2.487 -1.527 24.751 1.00 88.38 117 GLN A O 1
ATOM 933 N N . ASP A 1 118 ? 2.772 -0.407 22.835 1.00 87.88 118 ASP A N 1
ATOM 934 C CA . ASP A 1 118 ? 1.585 0.421 23.012 1.00 87.88 118 ASP A CA 1
ATOM 935 C C . ASP A 1 118 ? 0.320 -0.367 22.688 1.00 87.88 118 ASP A C 1
ATOM 937 O O . ASP A 1 118 ? -0.674 -0.252 23.410 1.00 87.88 118 ASP A O 1
ATOM 941 N N . LYS A 1 119 ? 0.351 -1.219 21.656 1.00 86.81 119 LYS A N 1
ATOM 942 C CA . LYS A 1 119 ? -0.776 -2.095 21.306 1.00 86.81 119 LYS A CA 1
ATOM 943 C C . LYS A 1 119 ? -1.036 -3.171 22.375 1.00 86.81 119 LYS A C 1
ATOM 945 O O . LYS A 1 119 ? -2.169 -3.635 22.492 1.00 86.81 119 LYS A O 1
ATOM 950 N N . LEU A 1 120 ? -0.049 -3.497 23.217 1.00 85.31 120 LEU A N 1
ATOM 951 C CA . LEU A 1 120 ? -0.196 -4.424 24.350 1.00 85.31 120 LEU A CA 1
ATOM 952 C C . LEU A 1 120 ? -0.920 -3.835 25.575 1.00 85.31 120 LEU A C 1
ATOM 954 O O . LEU A 1 120 ? -1.376 -4.597 26.431 1.00 85.31 120 LEU A O 1
ATOM 958 N N . ARG A 1 121 ? -1.075 -2.508 25.673 1.00 89.56 121 ARG A N 1
ATOM 959 C CA . ARG A 1 121 ? -1.787 -1.871 26.797 1.00 89.56 121 ARG A CA 1
ATOM 960 C C . ARG A 1 121 ? -3.260 -2.287 26.819 1.00 89.56 121 ARG A C 1
ATOM 962 O O . ARG A 1 121 ? -3.901 -2.370 25.773 1.00 89.56 121 ARG A O 1
ATOM 969 N N . GLU A 1 122 ? -3.835 -2.468 28.009 1.00 89.25 122 GLU A N 1
ATOM 970 C CA . GLU A 1 122 ? -5.194 -3.014 28.195 1.00 89.25 122 GLU A CA 1
ATOM 971 C C . GLU A 1 122 ? -6.271 -2.286 27.381 1.00 89.25 122 GLU A C 1
ATOM 973 O O . GLU A 1 122 ? -7.065 -2.915 26.680 1.00 89.25 122 GLU A O 1
ATOM 978 N N . ARG A 1 123 ? -6.254 -0.949 27.392 1.00 88.94 123 ARG A N 1
ATOM 979 C CA . ARG A 1 123 ? -7.205 -0.143 26.616 1.00 88.94 123 ARG A CA 1
ATOM 980 C C . ARG A 1 123 ? -7.068 -0.364 25.107 1.00 88.94 123 ARG A C 1
ATOM 982 O O . ARG A 1 123 ? -8.076 -0.394 24.406 1.00 88.94 123 ARG A O 1
ATOM 989 N N . ASN A 1 124 ? -5.844 -0.506 24.599 1.00 89.19 124 ASN A N 1
ATOM 990 C CA . ASN A 1 124 ? -5.598 -0.734 23.173 1.00 89.19 124 ASN A CA 1
ATOM 991 C C . ASN A 1 124 ? -5.953 -2.168 22.767 1.00 89.19 124 ASN A C 1
ATOM 993 O O . ASN A 1 124 ? -6.516 -2.368 21.695 1.00 89.19 124 ASN A O 1
ATOM 997 N N . ARG A 1 125 ? -5.762 -3.140 23.664 1.00 90.81 125 ARG A N 1
ATOM 998 C CA . ARG A 1 125 ? -6.280 -4.504 23.499 1.00 90.81 125 ARG A CA 1
ATOM 999 C C . ARG A 1 125 ? -7.806 -4.532 23.408 1.00 90.81 125 ARG A C 1
ATOM 1001 O O . ARG A 1 125 ? -8.342 -5.219 22.546 1.00 90.81 125 ARG A O 1
ATOM 1008 N N . ALA A 1 126 ? -8.505 -3.752 24.236 1.00 91.31 126 ALA A N 1
ATOM 1009 C CA . ALA A 1 126 ? -9.963 -3.635 24.164 1.00 91.31 126 ALA A CA 1
ATOM 1010 C C . ALA A 1 126 ? -10.441 -3.011 22.837 1.00 91.31 126 ALA A C 1
ATOM 1012 O O . ALA A 1 126 ? -11.404 -3.501 22.248 1.00 91.31 126 ALA A O 1
ATOM 1013 N N . LYS A 1 127 ? -9.745 -1.979 22.331 1.00 92.31 127 LYS A N 1
ATOM 1014 C CA . LYS A 1 127 ? -10.009 -1.402 20.997 1.00 92.31 127 LYS A CA 1
ATOM 1015 C C . LYS A 1 127 ? -9.809 -2.431 19.884 1.00 92.31 127 LYS A C 1
ATOM 1017 O O . LYS A 1 127 ? -10.699 -2.613 19.060 1.00 92.31 127 LYS A O 1
ATOM 1022 N N . ALA A 1 128 ? -8.668 -3.121 19.892 1.00 92.31 128 ALA A N 1
ATOM 1023 C CA . ALA A 1 128 ? -8.323 -4.141 18.906 1.00 92.31 128 ALA A CA 1
ATOM 1024 C C . ALA A 1 128 ? -9.347 -5.286 18.882 1.00 92.31 128 ALA A C 1
ATOM 1026 O O . ALA A 1 128 ? -9.781 -5.717 17.818 1.00 92.31 128 ALA A O 1
ATOM 1027 N N . GLU A 1 129 ? -9.796 -5.737 20.054 1.00 93.25 129 GLU A N 1
ATOM 1028 C CA . GLU A 1 129 ? -10.817 -6.778 20.174 1.00 93.25 129 GLU A CA 1
ATOM 1029 C C . GLU A 1 129 ? -12.179 -6.330 19.624 1.00 93.25 129 GLU A C 1
ATOM 1031 O O . GLU A 1 129 ? -12.872 -7.104 18.961 1.00 93.25 129 GLU A O 1
ATOM 1036 N N . ALA A 1 130 ? -12.567 -5.074 19.856 1.00 94.75 130 ALA A N 1
ATOM 1037 C CA . ALA A 1 130 ? -13.783 -4.518 19.271 1.00 94.75 130 ALA A CA 1
ATOM 1038 C C . ALA A 1 130 ? -13.676 -4.401 17.743 1.00 94.75 130 ALA A C 1
ATOM 1040 O O . ALA A 1 130 ? -14.598 -4.800 17.033 1.00 94.75 130 ALA A O 1
ATOM 1041 N N . ALA A 1 131 ? -12.536 -3.923 17.237 1.00 94.75 131 ALA A N 1
ATOM 1042 C CA . ALA A 1 131 ? -12.255 -3.823 15.807 1.00 94.75 131 ALA A CA 1
ATOM 1043 C C . ALA A 1 131 ? -12.337 -5.186 15.112 1.00 94.75 131 ALA A C 1
ATOM 1045 O O . ALA A 1 131 ? -13.006 -5.334 14.090 1.00 94.75 131 ALA A O 1
ATOM 1046 N N . ARG A 1 132 ? -11.719 -6.202 15.724 1.00 94.88 132 ARG A N 1
ATOM 1047 C CA . ARG A 1 132 ? -11.759 -7.591 15.271 1.00 94.88 132 ARG A CA 1
ATOM 1048 C C . ARG A 1 132 ? -13.186 -8.120 15.200 1.00 94.88 132 ARG A C 1
ATOM 1050 O O . ARG A 1 132 ? -13.575 -8.645 14.163 1.00 94.88 132 ARG A O 1
ATOM 1057 N N . LYS A 1 133 ? -13.981 -7.938 16.259 1.00 94.81 133 LYS A N 1
ATOM 1058 C CA . LYS A 1 133 ? -15.389 -8.368 16.281 1.00 94.81 133 LYS A CA 1
ATOM 1059 C C . LYS A 1 133 ? -16.213 -7.707 15.181 1.00 94.81 133 LYS A C 1
ATOM 1061 O O . LYS A 1 133 ? -16.988 -8.394 14.526 1.00 94.81 133 LYS A O 1
ATOM 1066 N N . VAL A 1 134 ? -16.033 -6.404 14.956 1.00 95.06 134 VAL A N 1
ATOM 1067 C CA . VAL A 1 134 ? -16.725 -5.686 13.875 1.00 95.06 134 VAL A CA 1
ATOM 1068 C C . VAL A 1 134 ? -16.314 -6.222 12.505 1.00 95.06 134 VAL A C 1
ATOM 1070 O O . VAL A 1 134 ? -17.186 -6.470 11.675 1.00 95.06 134 VAL A O 1
ATOM 1073 N N . ALA A 1 135 ? -15.015 -6.441 12.272 1.00 94.12 135 ALA A N 1
ATOM 1074 C CA . ALA A 1 135 ? -14.535 -7.037 11.030 1.00 94.12 135 ALA A CA 1
ATOM 1075 C C . ALA A 1 135 ? -15.140 -8.434 10.817 1.00 94.12 135 ALA A C 1
ATOM 1077 O O . ALA A 1 135 ? -15.743 -8.678 9.779 1.0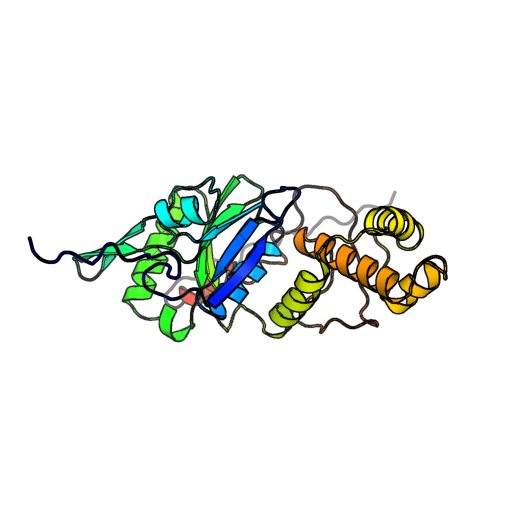0 94.12 135 ALA A O 1
ATOM 1078 N N . GLU A 1 136 ? -15.061 -9.320 11.812 1.00 94.25 136 GLU A N 1
ATOM 1079 C CA . GLU A 1 136 ? -15.571 -10.697 11.736 1.00 94.25 136 GLU A CA 1
ATOM 1080 C C . GLU A 1 136 ? -17.084 -10.770 11.516 1.00 94.25 136 GLU A C 1
ATOM 1082 O O . GLU A 1 136 ? -17.547 -11.580 10.715 1.00 94.25 136 GLU A O 1
ATOM 1087 N N . GLN A 1 137 ? -17.863 -9.900 12.166 1.00 94.00 137 GLN A N 1
ATOM 1088 C CA . GLN A 1 137 ? -19.313 -9.805 11.951 1.00 94.00 137 GLN A CA 1
ATOM 1089 C C . GLN A 1 137 ? -19.670 -9.426 10.507 1.00 94.00 137 GLN A C 1
ATOM 1091 O O . GLN A 1 137 ? -20.740 -9.787 10.026 1.00 94.00 137 GLN A O 1
ATOM 1096 N N . GLN A 1 138 ? -18.769 -8.734 9.809 1.00 91.19 138 GLN A N 1
ATOM 1097 C CA . GLN A 1 138 ? -18.896 -8.385 8.392 1.00 91.19 138 GLN A CA 1
ATOM 1098 C C . GLN A 1 138 ? -18.149 -9.373 7.478 1.00 91.19 138 GLN A C 1
ATOM 1100 O O . GLN A 1 138 ? -17.920 -9.091 6.303 1.00 91.19 138 GLN A O 1
ATOM 1105 N N . GLY A 1 139 ? -17.733 -10.525 8.018 1.00 91.62 139 GLY A N 1
ATOM 1106 C CA . GLY A 1 139 ? -16.956 -11.547 7.317 1.00 91.62 139 GLY A CA 1
ATOM 1107 C C . GLY A 1 139 ? -15.522 -11.133 6.982 1.00 91.62 139 GLY A C 1
ATOM 1108 O O . GLY A 1 139 ? -14.850 -11.857 6.259 1.00 91.62 139 GLY A O 1
ATOM 1109 N N . GLY A 1 140 ? -15.064 -9.983 7.470 1.00 94.44 140 GLY A N 1
ATOM 1110 C CA . GLY A 1 140 ? -13.783 -9.351 7.187 1.00 94.44 140 GLY A CA 1
ATOM 1111 C C . GLY A 1 140 ? -12.614 -9.805 8.058 1.00 94.44 140 GLY A C 1
ATOM 1112 O O . GLY A 1 140 ? -12.680 -10.809 8.766 1.00 94.44 140 GLY A O 1
ATOM 1113 N N . VAL A 1 141 ? -11.520 -9.043 7.996 1.00 95.06 141 VAL A N 1
ATOM 1114 C CA . VAL A 1 141 ? -10.286 -9.300 8.756 1.00 95.06 141 VAL A CA 1
ATOM 1115 C C . VAL A 1 141 ? -9.803 -8.061 9.504 1.00 95.06 141 VAL A C 1
ATOM 1117 O O . VAL A 1 141 ? -10.025 -6.928 9.081 1.00 95.06 141 VAL A O 1
ATOM 1120 N N . TYR A 1 142 ? -9.118 -8.276 10.623 1.00 95.25 142 TYR A N 1
ATOM 1121 C CA . TYR A 1 142 ? -8.474 -7.210 11.381 1.00 95.25 142 TYR A CA 1
ATOM 1122 C C . TYR A 1 142 ? -6.959 -7.403 11.403 1.00 95.25 142 TYR A C 1
ATOM 1124 O O . TYR A 1 142 ? -6.462 -8.509 11.626 1.00 95.25 142 TYR A O 1
ATOM 1132 N N . TRP A 1 143 ? -6.234 -6.316 11.161 1.00 94.62 143 TRP A N 1
ATOM 1133 C CA . TRP A 1 143 ? -4.794 -6.282 10.963 1.00 94.62 143 TRP A CA 1
ATOM 1134 C C . TRP A 1 143 ? -4.134 -5.297 11.924 1.00 94.62 143 TRP A C 1
ATOM 1136 O O . TRP A 1 143 ? -4.601 -4.176 12.102 1.00 94.62 143 TRP A O 1
ATOM 1146 N N . ILE A 1 144 ? -3.015 -5.704 12.519 1.00 91.94 144 ILE A N 1
ATOM 1147 C CA . ILE A 1 144 ? -2.178 -4.822 13.333 1.00 91.94 144 ILE A CA 1
ATOM 1148 C C . ILE A 1 144 ? -0.795 -4.796 12.705 1.00 91.94 144 ILE A C 1
ATOM 1150 O O . ILE A 1 144 ? -0.175 -5.841 12.504 1.00 91.94 144 ILE A O 1
ATOM 1154 N N . ALA A 1 145 ? -0.333 -3.593 12.409 1.00 91.88 145 ALA A N 1
ATOM 1155 C CA . ALA A 1 145 ? 0.986 -3.307 11.908 1.00 91.88 145 ALA A CA 1
ATOM 1156 C C . ALA A 1 145 ? 1.805 -2.578 12.980 1.00 91.88 145 ALA A C 1
ATOM 1158 O O . ALA A 1 145 ? 1.341 -1.662 13.661 1.00 91.88 145 ALA A O 1
ATOM 1159 N N . THR A 1 146 ? 3.036 -3.030 13.127 1.00 91.81 146 THR A N 1
ATOM 1160 C CA . THR A 1 146 ? 3.989 -2.681 14.176 1.00 91.81 146 THR A CA 1
ATOM 1161 C C . THR A 1 146 ? 5.386 -2.657 13.577 1.00 91.81 146 THR A C 1
ATOM 1163 O O . THR A 1 146 ? 5.635 -3.189 12.493 1.00 91.81 146 THR A O 1
ATOM 1166 N N . GLU A 1 147 ? 6.342 -2.121 14.320 1.00 90.25 147 GLU A N 1
ATOM 1167 C CA . GLU A 1 147 ? 7.764 -2.174 13.995 1.00 90.25 147 GLU A CA 1
ATOM 1168 C C . GLU A 1 147 ? 8.297 -3.610 13.839 1.00 90.25 147 GLU A C 1
ATOM 1170 O O . GLU A 1 147 ? 9.305 -3.821 13.166 1.00 90.25 147 GLU A O 1
ATOM 1175 N N . THR A 1 148 ? 7.618 -4.598 14.432 1.00 87.38 148 THR A N 1
ATOM 1176 C CA . THR A 1 148 ? 7.972 -6.022 14.343 1.00 87.38 148 THR A CA 1
ATOM 1177 C C . THR A 1 148 ? 7.407 -6.708 13.092 1.00 87.38 148 THR A C 1
ATOM 1179 O O . THR A 1 148 ? 7.959 -7.713 12.649 1.00 87.38 148 THR A O 1
ATOM 1182 N N . THR A 1 149 ? 6.352 -6.161 12.476 1.00 86.12 149 THR A N 1
ATOM 1183 C CA . THR A 1 149 ? 5.732 -6.692 11.237 1.00 86.12 149 THR A CA 1
ATOM 1184 C C . THR A 1 149 ? 6.138 -5.956 9.981 1.00 86.12 149 THR A C 1
ATOM 1186 O O . THR A 1 149 ? 6.212 -6.543 8.897 1.00 86.12 149 THR A O 1
ATOM 1189 N N . LEU A 1 150 ? 6.377 -4.657 10.106 1.00 89.56 150 LEU A N 1
ATOM 1190 C CA . LEU A 1 150 ? 6.738 -3.792 9.003 1.00 89.56 150 LEU A CA 1
ATOM 1191 C C . LEU A 1 150 ? 8.261 -3.745 8.884 1.00 89.56 150 LEU A C 1
ATOM 1193 O O . LEU A 1 150 ? 8.946 -2.922 9.484 1.00 89.56 150 LEU A O 1
ATOM 1197 N N . SER A 1 151 ? 8.804 -4.668 8.084 1.00 90.81 151 SER A N 1
ATOM 1198 C CA . SER A 1 151 ? 10.240 -4.709 7.785 1.00 90.81 151 SER A CA 1
ATOM 1199 C C . SER A 1 151 ? 10.724 -3.374 7.207 1.00 90.81 151 SER A C 1
ATOM 1201 O O . SER A 1 151 ? 10.206 -2.897 6.193 1.00 90.81 151 SER A O 1
ATOM 1203 N N . LYS A 1 152 ? 11.786 -2.817 7.805 1.00 91.88 152 LYS A N 1
ATOM 1204 C CA . LYS A 1 152 ? 12.453 -1.593 7.326 1.00 91.88 152 LYS A CA 1
ATOM 1205 C C . LYS A 1 152 ? 12.984 -1.749 5.901 1.00 91.88 152 LYS A C 1
ATOM 1207 O O . LYS A 1 152 ? 12.841 -0.832 5.098 1.00 91.88 152 LYS A O 1
ATOM 1212 N N . THR A 1 153 ? 13.545 -2.915 5.575 1.00 93.62 153 THR A N 1
ATOM 1213 C CA . THR A 1 153 ? 14.027 -3.239 4.223 1.00 93.62 153 THR A CA 1
ATOM 1214 C C . THR A 1 153 ? 12.879 -3.207 3.224 1.00 93.62 153 THR A C 1
ATOM 1216 O O . THR A 1 153 ? 12.965 -2.538 2.194 1.00 93.62 153 THR A O 1
ATOM 1219 N N . ARG A 1 154 ? 11.753 -3.847 3.569 1.00 94.75 154 ARG A N 1
ATOM 1220 C CA . ARG A 1 154 ? 10.555 -3.820 2.725 1.00 94.75 154 ARG A CA 1
ATOM 1221 C C . ARG A 1 154 ? 10.043 -2.407 2.543 1.00 94.75 154 ARG A C 1
ATOM 1223 O O . ARG A 1 154 ? 9.780 -2.020 1.413 1.00 94.75 154 ARG A O 1
ATOM 1230 N N . HIS A 1 155 ? 9.946 -1.627 3.614 1.00 95.38 155 HIS A N 1
ATOM 1231 C CA . HIS A 1 155 ? 9.528 -0.235 3.519 1.00 95.38 155 HIS A CA 1
ATOM 1232 C C . HIS A 1 155 ? 10.434 0.577 2.580 1.00 95.38 155 HIS A C 1
ATOM 1234 O O . HIS A 1 155 ? 9.918 1.210 1.663 1.00 95.38 155 HIS A O 1
ATOM 1240 N N . ALA A 1 156 ? 11.760 0.492 2.725 1.00 96.19 156 ALA A N 1
ATOM 1241 C CA . ALA A 1 156 ? 12.703 1.193 1.852 1.00 96.19 156 ALA A CA 1
ATOM 1242 C C . ALA A 1 156 ? 12.532 0.803 0.371 1.00 96.19 156 ALA A C 1
ATOM 1244 O O . ALA A 1 156 ? 12.475 1.672 -0.502 1.00 96.19 156 ALA A O 1
ATOM 1245 N N . ASN A 1 157 ? 12.367 -0.491 0.085 1.00 97.25 157 ASN A N 1
ATOM 1246 C CA . ASN A 1 157 ? 12.087 -0.976 -1.267 1.00 97.25 157 ASN A CA 1
ATOM 1247 C C . ASN A 1 157 ? 10.748 -0.470 -1.807 1.00 97.25 157 ASN A C 1
ATOM 1249 O O . ASN A 1 157 ? 10.657 -0.081 -2.970 1.00 97.25 157 ASN A O 1
ATOM 1253 N N . LEU A 1 158 ? 9.702 -0.464 -0.978 1.00 96.50 158 LEU A N 1
ATOM 1254 C CA . LEU A 1 158 ? 8.396 0.035 -1.387 1.00 96.50 158 LEU A CA 1
ATOM 1255 C C . LEU A 1 158 ? 8.445 1.536 -1.667 1.00 96.50 158 LEU A C 1
ATOM 1257 O O . LEU A 1 158 ? 7.901 1.954 -2.682 1.00 96.50 158 LEU A O 1
ATOM 1261 N N . VAL A 1 159 ? 9.140 2.335 -0.850 1.00 96.38 159 VAL A N 1
ATOM 1262 C CA . VAL A 1 159 ? 9.353 3.770 -1.112 1.00 96.38 159 VAL A CA 1
ATOM 1263 C C . VAL A 1 159 ? 10.077 3.952 -2.447 1.00 96.38 159 VAL A C 1
ATOM 1265 O O . VAL A 1 159 ? 9.641 4.732 -3.296 1.00 96.38 159 VAL A O 1
ATOM 1268 N N . PHE A 1 160 ? 11.139 3.175 -2.676 1.00 96.06 160 PHE A N 1
ATOM 1269 C CA . PHE A 1 160 ? 11.912 3.200 -3.915 1.00 96.06 160 PHE A CA 1
ATOM 1270 C C . PHE A 1 160 ? 11.066 2.877 -5.159 1.00 96.06 160 PHE A C 1
ATOM 1272 O O . PHE A 1 160 ? 11.150 3.601 -6.159 1.00 96.06 160 PHE A O 1
ATOM 1279 N N . LEU A 1 161 ? 10.256 1.813 -5.102 1.00 96.56 161 LEU A N 1
ATOM 1280 C CA . LEU A 1 161 ? 9.357 1.406 -6.186 1.00 96.56 161 LEU A CA 1
ATOM 1281 C C . LEU A 1 161 ? 8.239 2.428 -6.394 1.00 96.56 161 LEU A C 1
ATOM 1283 O O . LEU A 1 161 ? 7.936 2.805 -7.524 1.00 96.56 161 LEU A O 1
ATOM 1287 N N . HIS A 1 162 ? 7.652 2.919 -5.306 1.00 95.50 162 HIS A N 1
ATOM 1288 C CA . HIS A 1 162 ? 6.530 3.847 -5.338 1.00 95.50 162 HIS A CA 1
ATOM 1289 C C . HIS A 1 162 ? 6.908 5.187 -5.968 1.00 95.50 162 HIS A C 1
ATOM 1291 O O . HIS A 1 162 ? 6.174 5.694 -6.817 1.00 95.50 162 HIS A O 1
ATOM 1297 N N . ALA A 1 163 ? 8.098 5.705 -5.656 1.00 93.38 163 ALA A N 1
ATOM 1298 C CA . ALA A 1 163 ? 8.636 6.907 -6.290 1.00 93.38 163 ALA A CA 1
ATOM 1299 C C . ALA A 1 163 ? 8.793 6.768 -7.819 1.00 93.38 163 ALA A C 1
ATOM 1301 O O . ALA A 1 163 ? 8.733 7.762 -8.537 1.00 93.38 163 ALA A O 1
ATOM 1302 N N . ARG A 1 164 ? 8.964 5.540 -8.332 1.00 92.69 164 ARG A N 1
ATOM 1303 C CA . ARG A 1 164 ? 9.171 5.232 -9.762 1.00 92.69 164 ARG A CA 1
ATOM 1304 C C . ARG A 1 164 ? 7.914 4.744 -10.475 1.00 92.69 164 ARG A C 1
ATOM 1306 O O . ARG A 1 164 ? 7.974 4.382 -11.644 1.00 92.69 164 ARG A O 1
ATOM 1313 N N . ARG A 1 165 ? 6.769 4.731 -9.792 1.00 91.62 165 ARG A N 1
ATOM 1314 C CA . ARG A 1 165 ? 5.516 4.206 -10.346 1.00 91.62 165 ARG A CA 1
ATOM 1315 C C . ARG A 1 165 ? 4.762 5.215 -11.219 1.00 91.62 165 ARG A C 1
ATOM 1317 O O . ARG A 1 165 ? 3.826 4.845 -11.925 1.00 91.62 165 ARG A O 1
ATOM 1324 N N . GLN A 1 166 ? 5.165 6.486 -11.198 1.00 87.12 166 GLN A N 1
ATOM 1325 C CA . GLN A 1 166 ? 4.533 7.529 -12.002 1.00 87.12 166 GLN A CA 1
ATOM 1326 C C . GLN A 1 166 ? 4.724 7.286 -13.503 1.00 87.12 166 GLN A C 1
ATOM 1328 O O . GLN A 1 166 ? 5.792 6.887 -13.962 1.00 87.12 166 GLN A O 1
ATOM 1333 N N . THR A 1 167 ? 3.669 7.542 -14.274 1.00 88.50 167 THR A N 1
ATOM 1334 C CA . THR A 1 167 ? 3.727 7.512 -15.738 1.00 88.50 167 THR A CA 1
ATOM 1335 C C . THR A 1 167 ? 4.504 8.716 -16.265 1.00 88.50 167 THR A C 1
ATOM 1337 O O . THR A 1 167 ? 4.430 9.807 -15.707 1.00 88.50 167 THR A O 1
ATOM 1340 N N . PHE A 1 168 ? 5.213 8.516 -17.372 1.00 91.50 168 PHE A N 1
ATOM 1341 C CA . PHE A 1 168 ? 5.984 9.528 -18.091 1.00 91.50 168 PHE A CA 1
ATOM 1342 C C . PHE A 1 168 ? 5.706 9.411 -19.604 1.00 91.50 168 PHE A C 1
ATOM 1344 O O . PHE A 1 168 ? 5.169 8.384 -20.030 1.00 91.50 168 PHE A O 1
ATOM 1351 N N . PRO A 1 169 ? 6.014 10.435 -20.426 1.00 93.12 169 PRO A N 1
ATOM 1352 C CA . PRO A 1 169 ? 5.538 10.521 -21.812 1.00 93.12 169 PRO A CA 1
ATOM 1353 C C . PRO A 1 169 ? 5.831 9.293 -22.688 1.00 93.12 169 PRO A C 1
ATOM 1355 O O . PRO A 1 169 ? 4.950 8.829 -23.404 1.00 93.12 169 PRO A O 1
ATOM 1358 N N . THR A 1 170 ? 7.029 8.716 -22.588 1.00 94.00 170 THR A N 1
ATOM 1359 C CA . THR A 1 170 ? 7.470 7.567 -23.401 1.00 94.00 170 THR A CA 1
ATOM 1360 C C . THR A 1 170 ? 7.048 6.205 -22.841 1.00 94.00 170 THR A C 1
ATOM 1362 O O . THR A 1 170 ? 7.364 5.167 -23.425 1.00 94.00 170 THR A O 1
ATOM 1365 N N . TRP A 1 171 ? 6.295 6.174 -21.732 1.00 94.31 171 TRP A N 1
ATOM 1366 C CA . TRP A 1 171 ? 5.916 4.934 -21.051 1.00 94.31 171 TRP A CA 1
ATOM 1367 C C . TRP A 1 171 ? 5.176 3.945 -21.956 1.00 94.31 171 TRP A C 1
ATOM 1369 O O . TRP A 1 171 ? 5.470 2.758 -21.901 1.00 94.31 171 TRP A O 1
ATOM 1379 N N . GLN A 1 172 ? 4.231 4.402 -22.784 1.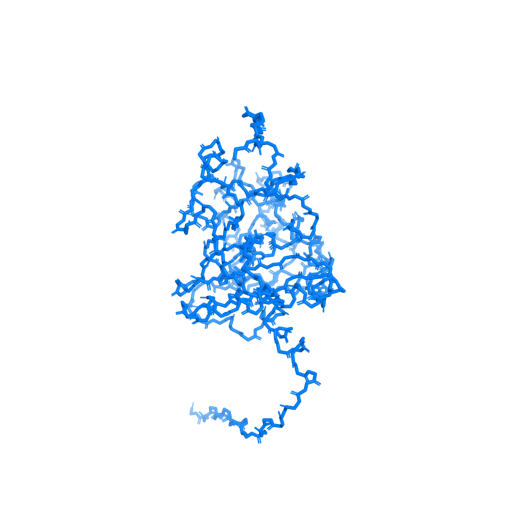00 93.00 172 GLN A N 1
ATOM 1380 C CA . GLN A 1 172 ? 3.423 3.494 -23.611 1.00 93.00 172 GLN A CA 1
ATOM 1381 C C . GLN A 1 172 ? 4.275 2.728 -24.633 1.00 93.00 172 GLN A C 1
ATOM 1383 O O . GLN A 1 172 ? 4.121 1.515 -24.777 1.00 93.00 172 GLN A O 1
ATOM 1388 N N . GLU A 1 173 ? 5.213 3.411 -25.294 1.00 95.38 173 GLU A N 1
ATOM 1389 C CA . GLU A 1 173 ? 6.134 2.779 -26.245 1.00 95.38 173 GLU A CA 1
ATOM 1390 C C . GLU A 1 173 ? 7.091 1.810 -25.540 1.00 95.38 173 GLU A C 1
ATOM 1392 O O . GLU A 1 173 ? 7.246 0.661 -25.963 1.00 95.38 173 GLU A O 1
ATOM 1397 N N . LEU A 1 174 ? 7.690 2.248 -24.426 1.00 96.31 174 LEU A N 1
ATOM 1398 C CA . LEU A 1 174 ? 8.621 1.434 -23.643 1.00 96.31 174 LEU A CA 1
ATOM 1399 C C . LEU A 1 174 ? 7.938 0.218 -23.015 1.00 96.31 174 LEU A C 1
ATOM 1401 O O . LEU A 1 174 ? 8.532 -0.855 -22.972 1.00 96.31 174 LEU A O 1
ATOM 1405 N N . GLN A 1 175 ? 6.687 0.340 -22.572 1.00 94.75 175 GLN A N 1
ATOM 1406 C CA . GLN A 1 175 ? 5.905 -0.780 -22.056 1.00 94.75 175 GLN A CA 1
ATOM 1407 C C . GLN A 1 175 ? 5.714 -1.861 -23.128 1.00 94.75 175 GLN A C 1
ATOM 1409 O O . GLN A 1 175 ? 5.882 -3.043 -22.829 1.00 94.75 175 GLN A O 1
ATOM 1414 N N . GLY A 1 176 ? 5.400 -1.467 -24.368 1.00 94.12 176 GLY A N 1
ATOM 1415 C CA . GLY A 1 176 ? 5.287 -2.393 -25.495 1.00 94.12 176 GLY A CA 1
ATOM 1416 C C . GLY A 1 176 ? 6.607 -3.105 -25.794 1.00 94.12 176 GLY A C 1
ATOM 1417 O O . GLY A 1 176 ? 6.636 -4.330 -25.891 1.00 94.12 176 GLY A O 1
ATOM 1418 N N . ALA A 1 177 ? 7.713 -2.357 -25.854 1.00 96.44 177 ALA A N 1
ATOM 1419 C CA . ALA A 1 177 ? 9.043 -2.925 -26.077 1.00 96.44 177 ALA A CA 1
ATOM 1420 C C . ALA A 1 177 ? 9.468 -3.884 -24.951 1.00 96.44 177 ALA A C 1
ATOM 1422 O O . ALA A 1 177 ? 9.972 -4.974 -25.217 1.00 96.44 177 ALA A O 1
ATOM 1423 N N . LEU A 1 178 ? 9.199 -3.518 -23.694 1.00 95.81 178 LEU A N 1
ATOM 1424 C CA . LEU A 1 178 ? 9.501 -4.330 -22.516 1.00 95.81 178 LEU A CA 1
ATOM 1425 C C . LEU A 1 178 ? 8.819 -5.701 -22.552 1.00 95.81 178 LEU A C 1
ATOM 1427 O O . LEU A 1 178 ? 9.421 -6.678 -22.117 1.00 95.81 178 LEU A O 1
ATOM 1431 N N . LEU A 1 179 ? 7.587 -5.796 -23.058 1.00 92.44 179 LEU A N 1
ATOM 1432 C CA . LEU A 1 179 ? 6.886 -7.080 -23.173 1.00 92.44 179 LEU A CA 1
ATOM 1433 C C . LEU A 1 179 ? 7.549 -8.033 -24.178 1.00 92.44 179 LEU A C 1
ATOM 1435 O O . LEU A 1 179 ? 7.395 -9.243 -24.038 1.00 92.44 179 LEU A O 1
ATOM 1439 N N . VAL A 1 180 ? 8.285 -7.498 -25.156 1.00 93.56 180 VAL A N 1
ATOM 1440 C CA . VAL A 1 180 ? 9.007 -8.281 -26.169 1.00 93.56 180 VAL A CA 1
ATOM 1441 C C . VAL A 1 180 ? 10.38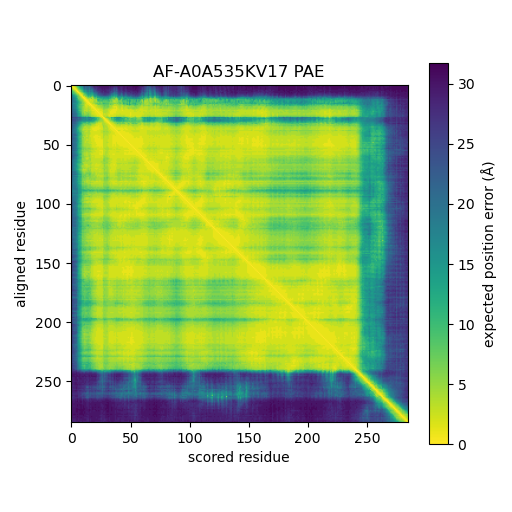0 -8.713 -25.658 1.00 93.56 180 VAL A C 1
ATOM 1443 O O . VAL A 1 180 ? 10.728 -9.883 -25.765 1.00 93.56 180 VAL A O 1
ATOM 1446 N N . VAL A 1 181 ? 11.161 -7.784 -25.093 1.00 95.38 181 VAL A N 1
ATOM 1447 C CA . VAL A 1 181 ? 12.556 -8.054 -24.678 1.00 95.38 181 VAL A CA 1
ATOM 1448 C C . VAL A 1 181 ? 12.681 -8.715 -23.306 1.00 95.38 181 VAL A C 1
ATOM 1450 O O . VAL A 1 181 ? 13.746 -9.223 -22.949 1.00 95.38 181 VAL A O 1
ATOM 1453 N N . TRP A 1 182 ? 11.610 -8.640 -22.518 1.00 95.31 182 TRP A N 1
ATOM 1454 C CA . TRP A 1 182 ? 11.526 -9.187 -21.174 1.00 95.31 182 TRP A CA 1
ATOM 1455 C C . TRP A 1 182 ? 10.102 -9.710 -20.919 1.00 95.31 182 TRP A C 1
ATOM 1457 O O . TRP A 1 182 ? 9.287 -9.056 -20.247 1.00 95.31 182 TRP A O 1
ATOM 1467 N N . PRO A 1 183 ? 9.732 -10.848 -21.528 1.00 90.69 183 PRO A N 1
ATOM 1468 C CA . PRO A 1 183 ? 8.434 -11.472 -21.320 1.00 90.69 183 PRO A CA 1
ATOM 1469 C C . PRO A 1 183 ? 8.228 -11.894 -19.859 1.00 90.69 183 PRO A C 1
ATOM 1471 O O . PRO A 1 183 ? 9.154 -12.022 -19.060 1.00 90.69 183 PRO A O 1
ATOM 1474 N N . TRP A 1 184 ? 6.968 -12.106 -19.494 1.00 88.75 184 TRP A N 1
ATOM 1475 C CA . TRP A 1 184 ? 6.623 -12.673 -18.192 1.00 88.75 184 TRP A CA 1
ATOM 1476 C C . TRP A 1 184 ? 7.233 -14.072 -18.009 1.00 88.75 184 TRP A C 1
ATOM 1478 O O . TRP A 1 184 ? 7.346 -14.839 -18.960 1.00 88.75 184 TRP A O 1
ATOM 1488 N N . GLY A 1 185 ? 7.577 -14.411 -16.770 1.00 85.81 185 GLY A N 1
ATOM 1489 C CA . GLY A 1 185 ? 8.243 -15.656 -16.388 1.00 85.81 185 GLY A CA 1
ATOM 1490 C C . GLY A 1 185 ? 9.768 -15.589 -16.474 1.00 85.81 185 GLY A C 1
ATOM 1491 O O . GLY A 1 185 ? 10.439 -16.419 -15.866 1.00 85.81 185 GLY A O 1
ATOM 1492 N N . GLU A 1 186 ? 10.328 -14.593 -17.165 1.00 90.19 186 GLU A N 1
ATOM 1493 C CA . GLU A 1 186 ? 11.773 -14.429 -17.269 1.00 90.19 186 GLU A CA 1
ATOM 1494 C C . GLU A 1 186 ? 12.343 -13.641 -16.081 1.00 90.19 186 GLU A C 1
ATOM 1496 O O . GLU A 1 186 ? 11.916 -12.524 -15.772 1.00 90.19 186 GLU A O 1
ATOM 1501 N N . ALA A 1 187 ? 13.355 -14.213 -15.430 1.00 92.31 187 ALA A N 1
ATOM 1502 C CA . ALA A 1 187 ? 14.170 -13.518 -14.448 1.00 92.31 187 ALA A CA 1
ATOM 1503 C C . ALA A 1 187 ? 15.313 -12.776 -15.157 1.00 92.31 187 ALA A C 1
ATOM 1505 O O . ALA A 1 187 ? 16.132 -13.401 -15.822 1.00 92.31 187 ALA A O 1
ATOM 1506 N N . ALA A 1 188 ? 15.368 -11.457 -14.990 1.00 94.56 188 ALA A N 1
ATOM 1507 C CA . ALA A 1 188 ? 16.450 -10.612 -15.487 1.00 94.56 188 ALA A CA 1
ATOM 1508 C C . ALA A 1 188 ? 16.714 -9.475 -14.494 1.00 94.56 188 ALA A C 1
ATOM 1510 O O . ALA A 1 188 ? 15.837 -9.132 -13.690 1.00 94.56 188 ALA A O 1
ATOM 1511 N N . CYS A 1 189 ? 17.909 -8.894 -14.539 1.00 96.25 189 CYS A N 1
ATOM 1512 C CA . CYS A 1 189 ? 18.213 -7.673 -13.798 1.00 96.25 189 CYS A CA 1
ATOM 1513 C C . CYS A 1 189 ? 17.987 -6.417 -14.653 1.00 96.25 189 CYS A C 1
ATOM 1515 O O . CYS A 1 189 ? 17.824 -6.479 -15.873 1.00 96.25 189 CYS A O 1
ATOM 1517 N N . VAL A 1 190 ? 17.975 -5.241 -14.019 1.00 95.88 190 VAL A N 1
ATOM 1518 C CA . VAL A 1 190 ? 17.723 -3.976 -14.729 1.00 95.88 190 VAL A CA 1
ATOM 1519 C C . VAL A 1 190 ? 18.785 -3.715 -15.787 1.00 95.88 190 VAL A C 1
ATOM 1521 O O . VAL A 1 190 ? 18.443 -3.276 -16.879 1.00 95.88 190 VAL A O 1
ATOM 1524 N N . GLN A 1 191 ? 20.053 -3.996 -15.485 1.00 94.88 191 GLN A N 1
ATOM 1525 C CA . GLN A 1 191 ? 21.149 -3.763 -16.423 1.00 94.88 191 GLN A CA 1
ATOM 1526 C C . GLN A 1 191 ? 20.968 -4.564 -17.723 1.00 94.88 191 GLN A C 1
ATOM 1528 O O . GLN A 1 191 ? 20.997 -3.982 -18.805 1.00 94.88 191 GLN A O 1
ATOM 1533 N N . GLU A 1 192 ? 20.675 -5.860 -17.611 1.00 96.44 192 GLU A N 1
ATOM 1534 C CA . GLU A 1 192 ? 20.424 -6.734 -18.762 1.00 96.44 192 GLU A CA 1
ATOM 1535 C C . GLU A 1 192 ? 19.244 -6.235 -19.604 1.00 96.44 192 GLU A C 1
ATOM 1537 O O . GLU A 1 192 ? 19.324 -6.165 -20.828 1.00 96.44 192 GLU A O 1
ATOM 1542 N N . VAL A 1 193 ? 18.134 -5.854 -18.963 1.00 96.75 193 VAL A N 1
ATOM 1543 C CA . VAL A 1 193 ? 16.938 -5.402 -19.691 1.00 96.75 193 VAL A CA 1
ATOM 1544 C C . VAL A 1 193 ? 17.174 -4.049 -20.371 1.00 96.75 193 VAL A C 1
ATOM 1546 O O . VAL A 1 193 ? 16.692 -3.835 -21.484 1.00 96.75 193 VAL A O 1
ATOM 1549 N N . VAL A 1 194 ? 17.945 -3.145 -19.753 1.00 97.06 194 VAL A N 1
ATOM 1550 C CA . VAL A 1 194 ? 18.358 -1.881 -20.386 1.00 97.06 194 VAL A CA 1
ATOM 1551 C C . VAL A 1 194 ? 19.149 -2.158 -21.660 1.00 97.06 194 VAL A C 1
ATOM 1553 O O . VAL A 1 194 ? 18.843 -1.555 -22.690 1.00 97.06 194 VAL A O 1
ATOM 1556 N N . GLU A 1 195 ? 20.125 -3.065 -21.613 1.00 95.75 195 GLU A N 1
ATOM 1557 C CA . GLU A 1 195 ? 20.951 -3.434 -22.769 1.00 95.75 195 GLU A CA 1
ATOM 1558 C C . GLU A 1 195 ? 20.094 -4.001 -23.911 1.00 95.75 195 GLU A C 1
ATOM 1560 O O . GLU A 1 195 ? 20.206 -3.548 -25.051 1.00 95.75 195 GLU A O 1
ATOM 1565 N N . ARG A 1 196 ? 19.148 -4.898 -23.601 1.00 96.50 196 ARG A N 1
ATOM 1566 C CA . ARG A 1 196 ? 18.236 -5.495 -24.595 1.00 96.50 196 ARG A CA 1
ATOM 1567 C C . ARG A 1 196 ? 17.304 -4.489 -25.273 1.00 96.50 196 ARG A C 1
ATOM 1569 O O . ARG A 1 196 ? 16.941 -4.687 -26.429 1.00 96.50 196 ARG A O 1
ATOM 1576 N N . LEU A 1 197 ? 16.898 -3.423 -24.578 1.00 95.94 197 LEU A N 1
ATOM 1577 C CA . LEU A 1 197 ? 16.069 -2.357 -25.161 1.00 95.94 197 LEU A CA 1
ATOM 1578 C C . LEU A 1 197 ? 16.819 -1.524 -26.219 1.00 95.94 197 LEU A C 1
ATOM 1580 O O . LEU A 1 197 ? 16.174 -0.803 -26.983 1.00 95.94 197 LEU A O 1
ATOM 1584 N N . GLY A 1 198 ? 18.154 -1.608 -26.268 1.00 93.62 198 GLY A N 1
ATOM 1585 C CA . GLY A 1 198 ? 18.988 -0.840 -27.190 1.00 93.62 198 GLY A CA 1
ATOM 1586 C C . GLY A 1 198 ? 18.935 0.673 -26.946 1.00 93.62 198 GLY A C 1
ATOM 1587 O O . GLY A 1 198 ? 18.394 1.153 -25.953 1.00 93.62 198 GLY A O 1
ATOM 1588 N N . GLU A 1 199 ? 19.504 1.457 -27.859 1.00 94.81 199 GLU A N 1
ATOM 1589 C CA . GLU A 1 199 ? 19.747 2.896 -27.652 1.00 94.81 199 GLU A CA 1
ATOM 1590 C C . GLU A 1 199 ? 18.634 3.820 -28.171 1.00 94.81 199 GLU A C 1
ATOM 1592 O O . GLU A 1 199 ? 18.790 5.038 -28.175 1.00 94.81 199 GLU A O 1
ATOM 1597 N N . ARG A 1 200 ? 17.481 3.265 -28.572 1.00 94.62 200 ARG A N 1
ATOM 1598 C CA . ARG A 1 200 ? 16.351 4.055 -29.097 1.00 94.62 200 ARG A CA 1
ATOM 1599 C C . ARG A 1 200 ? 15.821 5.090 -28.095 1.00 94.62 200 ARG A C 1
ATOM 1601 O O . ARG A 1 200 ? 15.337 6.138 -28.515 1.00 94.62 200 ARG A O 1
ATOM 1608 N N . TRP A 1 201 ? 15.899 4.800 -26.795 1.00 96.00 201 TRP A N 1
ATOM 1609 C CA . TRP A 1 201 ? 15.467 5.701 -25.722 1.00 96.00 201 TRP A CA 1
ATOM 1610 C C . TRP A 1 201 ? 16.626 6.046 -24.777 1.00 96.00 201 TRP A C 1
ATOM 1612 O O . TRP A 1 201 ? 17.508 5.201 -24.551 1.00 96.00 201 TRP A O 1
ATOM 1622 N N . PRO A 1 202 ? 16.607 7.241 -24.149 1.00 96.00 202 PRO A N 1
ATOM 1623 C CA . PRO A 1 202 ? 17.580 7.606 -23.126 1.00 96.00 202 PRO A CA 1
ATOM 1624 C C . PRO A 1 202 ? 17.670 6.539 -22.034 1.00 96.00 202 PRO A C 1
ATOM 1626 O O . PRO A 1 202 ? 16.657 5.985 -21.602 1.00 96.00 202 PRO A O 1
ATOM 1629 N N . GLN A 1 203 ? 18.883 6.267 -21.548 1.00 94.94 203 GLN A N 1
ATOM 1630 C CA . GLN A 1 203 ? 19.103 5.246 -20.517 1.00 94.94 203 GLN A CA 1
ATOM 1631 C C . GLN A 1 203 ? 18.222 5.472 -19.278 1.00 94.94 203 GLN A C 1
ATOM 1633 O O . GLN A 1 203 ? 17.642 4.523 -18.756 1.00 94.94 203 GLN A O 1
ATOM 1638 N N . ALA A 1 204 ? 18.069 6.726 -18.846 1.00 94.00 204 ALA A N 1
ATOM 1639 C CA . ALA A 1 204 ? 17.237 7.073 -17.698 1.00 94.00 204 ALA A CA 1
ATOM 1640 C C . ALA A 1 204 ? 15.764 6.665 -17.885 1.00 94.00 204 ALA A C 1
ATOM 1642 O O . ALA A 1 204 ? 15.146 6.172 -16.944 1.00 94.00 204 ALA A O 1
ATOM 1643 N N . GLU A 1 205 ? 15.210 6.815 -19.092 1.00 95.81 205 GLU A N 1
ATOM 1644 C CA . GLU A 1 205 ? 13.827 6.421 -19.389 1.00 95.81 205 GLU A CA 1
ATOM 1645 C C . GLU A 1 205 ? 13.671 4.902 -19.478 1.00 95.81 205 GLU A C 1
ATOM 1647 O O . GLU A 1 205 ? 12.692 4.357 -18.969 1.00 95.81 205 GLU A O 1
ATOM 1652 N N . ARG A 1 206 ? 14.659 4.200 -20.055 1.00 96.50 206 ARG A N 1
ATOM 1653 C CA . ARG A 1 206 ? 14.691 2.728 -20.073 1.00 96.50 206 ARG A CA 1
ATOM 1654 C C . ARG A 1 206 ? 14.698 2.161 -18.654 1.00 96.50 206 ARG A C 1
ATOM 1656 O O . ARG A 1 206 ? 13.872 1.312 -18.324 1.00 96.50 206 ARG A O 1
ATOM 1663 N N . GLU A 1 207 ? 15.576 2.674 -17.793 1.00 96.12 207 GLU A N 1
ATOM 1664 C CA . GLU A 1 207 ? 15.629 2.285 -16.379 1.00 96.12 207 GLU A CA 1
ATOM 1665 C C . GLU A 1 207 ? 14.325 2.620 -15.644 1.00 96.12 207 GLU A C 1
ATOM 1667 O O . GLU A 1 207 ? 13.796 1.784 -14.907 1.00 96.12 207 GLU A O 1
ATOM 1672 N N . ALA A 1 208 ? 13.777 3.821 -15.854 1.00 95.81 208 ALA A N 1
ATOM 1673 C CA . ALA A 1 208 ? 12.507 4.224 -15.257 1.00 95.81 208 ALA A CA 1
ATOM 1674 C C . ALA A 1 208 ? 11.359 3.294 -15.678 1.00 95.81 208 ALA A C 1
ATOM 1676 O O . ALA A 1 208 ? 10.552 2.908 -14.834 1.00 95.81 208 ALA A O 1
ATOM 1677 N N . ALA A 1 209 ? 11.313 2.871 -16.945 1.00 96.81 209 ALA A N 1
ATOM 1678 C CA . ALA A 1 209 ? 10.306 1.941 -17.444 1.00 96.81 209 ALA A CA 1
ATOM 1679 C C . ALA A 1 209 ? 10.389 0.572 -16.754 1.00 96.81 209 ALA A C 1
ATOM 1681 O O . ALA A 1 209 ? 9.369 0.019 -16.336 1.00 96.81 209 ALA A O 1
ATOM 1682 N N . ILE A 1 210 ? 11.600 0.035 -16.587 1.00 97.00 210 ILE A N 1
ATOM 1683 C CA . ILE A 1 210 ? 11.816 -1.254 -15.918 1.00 97.00 210 ILE A CA 1
ATOM 1684 C C . ILE A 1 210 ? 11.342 -1.178 -14.465 1.00 97.00 210 ILE A C 1
ATOM 1686 O O . ILE A 1 210 ? 10.564 -2.026 -14.019 1.00 97.00 210 ILE A O 1
ATOM 1690 N N . TRP A 1 211 ? 11.732 -0.128 -13.737 1.00 97.12 211 TRP A N 1
ATOM 1691 C CA . TRP A 1 211 ? 11.307 0.052 -12.350 1.00 97.12 211 TRP A CA 1
ATOM 1692 C C . TRP A 1 211 ? 9.811 0.296 -12.208 1.00 97.12 211 TRP A C 1
ATOM 1694 O O . TRP A 1 211 ? 9.192 -0.274 -11.309 1.00 97.12 211 TRP A O 1
ATOM 1704 N N . LYS A 1 212 ? 9.210 1.079 -13.108 1.00 95.75 212 LYS A N 1
ATOM 1705 C CA . LYS A 1 212 ? 7.762 1.279 -13.135 1.00 95.75 212 LYS A CA 1
ATOM 1706 C C . LYS A 1 212 ? 7.031 -0.045 -13.352 1.00 95.75 212 LYS A C 1
ATOM 1708 O O . LYS A 1 212 ? 6.088 -0.341 -12.620 1.00 95.75 212 LYS A O 1
ATOM 1713 N N . ARG A 1 213 ? 7.489 -0.874 -14.299 1.00 94.94 213 ARG A N 1
ATOM 1714 C CA . ARG A 1 213 ? 6.935 -2.218 -14.527 1.00 94.94 213 ARG A CA 1
ATOM 1715 C C . ARG A 1 213 ? 7.046 -3.087 -13.275 1.00 94.94 213 ARG A C 1
ATOM 1717 O O . ARG A 1 213 ? 6.074 -3.751 -12.926 1.00 94.94 213 ARG A O 1
ATOM 1724 N N . CYS A 1 214 ? 8.182 -3.052 -12.578 1.00 95.31 214 CYS A N 1
ATOM 1725 C CA . CYS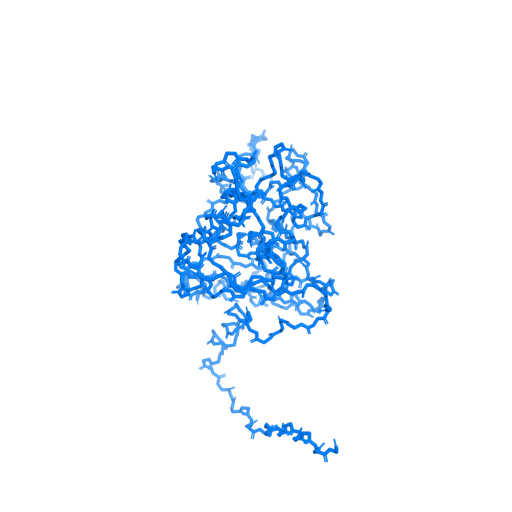 A 1 214 ? 8.369 -3.782 -11.322 1.00 95.31 214 CYS A CA 1
ATOM 1726 C C . CYS A 1 214 ? 7.430 -3.286 -10.220 1.00 95.31 214 CYS A C 1
ATOM 1728 O O . CYS A 1 214 ? 6.845 -4.102 -9.515 1.00 95.31 214 CYS A O 1
ATOM 1730 N N . ALA A 1 215 ? 7.247 -1.972 -10.086 1.00 95.06 215 ALA A N 1
ATOM 1731 C CA . ALA A 1 215 ? 6.333 -1.384 -9.111 1.00 95.06 215 ALA A CA 1
ATOM 1732 C C . ALA A 1 215 ? 4.874 -1.777 -9.399 1.00 95.06 215 ALA A C 1
ATOM 1734 O O . ALA A 1 215 ? 4.154 -2.205 -8.497 1.00 95.06 215 ALA A O 1
ATOM 1735 N N . ASP A 1 216 ? 4.451 -1.708 -10.664 1.00 92.56 216 ASP A N 1
ATOM 1736 C CA . ASP A 1 216 ? 3.112 -2.124 -11.087 1.00 92.56 216 ASP A CA 1
ATOM 1737 C C . ASP A 1 216 ? 2.885 -3.631 -10.918 1.00 92.56 216 ASP A C 1
ATOM 1739 O O . ASP A 1 216 ? 1.788 -4.043 -10.540 1.00 92.56 216 ASP A O 1
ATOM 1743 N N . ALA A 1 217 ? 3.909 -4.452 -11.164 1.00 91.81 217 ALA A N 1
ATOM 1744 C CA . ALA A 1 217 ? 3.865 -5.887 -10.914 1.00 91.81 217 ALA A CA 1
ATOM 1745 C C . ALA A 1 217 ? 3.803 -6.193 -9.411 1.00 91.81 217 ALA A C 1
ATOM 1747 O O . ALA A 1 217 ? 2.964 -6.983 -8.987 1.00 91.81 217 ALA A O 1
ATOM 1748 N N . ALA A 1 218 ? 4.629 -5.539 -8.590 1.00 93.12 218 ALA A N 1
ATOM 1749 C CA . ALA A 1 218 ? 4.645 -5.711 -7.139 1.00 93.12 218 ALA A CA 1
ATOM 1750 C C . ALA A 1 218 ? 3.292 -5.361 -6.510 1.00 93.12 218 ALA A C 1
ATOM 1752 O O . ALA A 1 218 ? 2.772 -6.139 -5.717 1.00 93.12 218 ALA A O 1
ATOM 1753 N N . ALA A 1 219 ? 2.672 -4.251 -6.924 1.00 91.19 219 ALA A N 1
ATOM 1754 C CA . ALA A 1 219 ? 1.367 -3.829 -6.410 1.00 91.19 219 ALA A CA 1
ATOM 1755 C C . ALA A 1 219 ? 0.222 -4.811 -6.730 1.00 91.19 219 ALA A C 1
ATOM 1757 O O . ALA A 1 219 ? -0.824 -4.785 -6.079 1.00 91.19 219 ALA A O 1
ATOM 1758 N N . ARG A 1 220 ? 0.425 -5.678 -7.729 1.00 87.69 220 ARG A N 1
ATOM 1759 C CA . ARG A 1 220 ? -0.504 -6.738 -8.146 1.00 87.69 220 ARG A CA 1
ATOM 1760 C C . ARG A 1 220 ? -0.082 -8.134 -7.670 1.00 87.69 220 ARG A C 1
ATOM 1762 O O . ARG A 1 220 ? -0.755 -9.103 -7.994 1.00 87.69 220 ARG A O 1
ATOM 1769 N N . GLY A 1 221 ? 1.020 -8.256 -6.926 1.00 88.50 221 GLY A N 1
ATOM 1770 C CA . GLY A 1 221 ? 1.548 -9.550 -6.473 1.00 88.50 221 GLY A CA 1
ATOM 1771 C C . GLY A 1 221 ? 2.244 -10.378 -7.555 1.00 88.50 221 GLY A C 1
ATOM 1772 O O . GLY A 1 221 ? 2.345 -11.592 -7.419 1.00 88.50 221 GLY A O 1
ATOM 1773 N N . HIS A 1 222 ? 2.712 -9.752 -8.636 1.00 89.62 222 HIS A N 1
ATOM 1774 C CA . HIS A 1 222 ? 3.409 -10.429 -9.734 1.00 89.62 222 HIS A CA 1
ATOM 1775 C C . HIS A 1 222 ? 4.937 -10.315 -9.666 1.00 89.62 222 HIS A C 1
ATOM 1777 O O . HIS A 1 222 ? 5.617 -11.011 -10.412 1.00 89.62 222 HIS A O 1
ATOM 1783 N N . LEU A 1 223 ? 5.499 -9.461 -8.804 1.00 91.94 223 LEU A N 1
ATOM 1784 C CA . LEU A 1 223 ? 6.947 -9.426 -8.571 1.00 91.94 223 LEU A CA 1
ATOM 1785 C C . LEU A 1 223 ? 7.327 -10.520 -7.565 1.00 91.94 223 LEU A C 1
ATOM 1787 O O . LEU A 1 223 ? 6.934 -10.443 -6.403 1.00 91.94 223 LEU A O 1
ATOM 1791 N N . LEU A 1 224 ? 8.112 -11.507 -7.996 1.00 90.06 224 LEU A N 1
ATOM 1792 C CA . LEU A 1 224 ? 8.514 -12.658 -7.178 1.00 90.06 224 LEU A CA 1
ATOM 1793 C C . LEU A 1 224 ? 9.844 -12.409 -6.450 1.00 90.06 224 LEU A C 1
ATOM 1795 O O . LEU A 1 224 ? 10.746 -13.242 -6.456 1.00 90.06 224 LEU A O 1
ATOM 1799 N N . VAL A 1 225 ? 9.971 -11.232 -5.840 1.00 89.31 225 VAL A N 1
ATOM 1800 C CA . VAL A 1 225 ? 11.128 -10.860 -5.022 1.00 89.31 225 VAL A CA 1
ATOM 1801 C C . VAL A 1 225 ? 10.663 -10.684 -3.589 1.00 89.31 225 VAL A C 1
ATOM 1803 O O . VAL A 1 225 ? 9.719 -9.938 -3.322 1.00 89.31 225 VAL A O 1
ATOM 1806 N N . ASP A 1 226 ? 11.349 -11.337 -2.656 1.00 89.75 226 ASP A N 1
ATOM 1807 C CA . ASP A 1 226 ? 11.136 -11.077 -1.242 1.00 89.75 226 ASP A CA 1
ATOM 1808 C C . ASP A 1 226 ? 11.746 -9.721 -0.861 1.00 89.75 226 ASP A C 1
ATOM 1810 O O . ASP A 1 226 ? 12.922 -9.586 -0.519 1.00 89.75 226 ASP A O 1
ATOM 1814 N N . LEU A 1 227 ? 10.900 -8.693 -0.908 1.00 92.75 227 LEU A N 1
ATOM 1815 C CA . LEU A 1 227 ? 11.269 -7.325 -0.559 1.00 92.75 227 LEU A CA 1
ATOM 1816 C C . LEU A 1 227 ? 11.649 -7.159 0.921 1.00 92.75 227 LEU A C 1
ATOM 1818 O O . LEU A 1 227 ? 12.095 -6.076 1.292 1.00 92.75 227 LEU A O 1
ATOM 1822 N N . THR A 1 228 ? 11.448 -8.170 1.775 1.00 91.12 228 THR A N 1
ATOM 1823 C CA . THR A 1 228 ? 11.877 -8.124 3.181 1.00 91.12 228 THR A CA 1
ATOM 1824 C C . THR A 1 228 ? 13.339 -8.518 3.367 1.00 91.12 228 THR A C 1
ATOM 1826 O O . THR A 1 228 ? 13.984 -7.962 4.258 1.00 91.12 228 THR A O 1
ATOM 1829 N N . SER A 1 229 ? 13.862 -9.424 2.536 1.00 89.12 229 SER A N 1
ATOM 1830 C CA . SER A 1 229 ? 15.225 -9.961 2.650 1.00 89.12 229 SER A CA 1
ATOM 1831 C C . SER A 1 229 ? 16.221 -9.326 1.680 1.00 89.12 229 SER A C 1
ATOM 1833 O O . SER A 1 229 ? 17.415 -9.298 1.972 1.00 89.12 229 SER A O 1
ATOM 1835 N N . VAL A 1 230 ? 15.755 -8.780 0.554 1.00 90.81 230 VAL A N 1
ATOM 1836 C CA . VAL A 1 230 ? 16.623 -8.213 -0.490 1.00 90.81 230 VAL A CA 1
ATOM 1837 C C . VAL A 1 230 ? 16.464 -6.702 -0.567 1.00 90.81 230 VAL A C 1
ATOM 1839 O O . VAL A 1 230 ? 15.347 -6.208 -0.651 1.00 90.81 230 VAL A O 1
ATOM 1842 N N . SER A 1 231 ? 17.570 -5.959 -0.634 1.00 94.56 231 SER A N 1
ATOM 1843 C CA . SER A 1 231 ? 17.562 -4.550 -1.056 1.00 94.56 231 SER A CA 1
ATOM 1844 C C . SER A 1 231 ? 17.611 -4.464 -2.580 1.00 94.56 231 SER A C 1
ATOM 1846 O O . SER A 1 231 ? 18.502 -5.043 -3.205 1.00 94.56 231 SER A O 1
ATOM 1848 N N . LEU A 1 232 ? 16.664 -3.750 -3.189 1.00 95.25 232 LEU A N 1
ATOM 1849 C CA . LEU A 1 232 ? 16.593 -3.627 -4.643 1.00 95.25 232 LEU A CA 1
ATOM 1850 C C . LEU A 1 232 ? 17.761 -2.801 -5.192 1.00 95.25 232 LEU A C 1
ATOM 1852 O O . LEU A 1 232 ? 18.029 -1.683 -4.755 1.00 95.25 232 LEU A O 1
ATOM 1856 N N . THR A 1 233 ? 18.429 -3.348 -6.200 1.00 94.56 233 THR A N 1
ATOM 1857 C CA . THR A 1 233 ? 19.520 -2.710 -6.939 1.00 94.56 233 THR A CA 1
ATOM 1858 C C . THR A 1 233 ? 19.362 -2.999 -8.430 1.00 94.56 233 THR A C 1
ATOM 1860 O O . THR A 1 233 ? 18.560 -3.843 -8.829 1.00 94.56 233 THR A O 1
ATOM 1863 N N . ARG A 1 234 ? 20.167 -2.349 -9.278 1.00 93.44 234 ARG A N 1
ATOM 1864 C CA . ARG A 1 234 ? 20.174 -2.634 -10.725 1.00 93.44 234 ARG A CA 1
ATOM 1865 C C . ARG A 1 234 ? 20.570 -4.077 -11.070 1.00 93.44 234 ARG A C 1
ATOM 1867 O O . ARG A 1 234 ? 20.247 -4.529 -12.162 1.00 93.44 234 ARG A O 1
ATOM 1874 N N . LEU A 1 235 ? 21.235 -4.775 -10.147 1.00 94.31 235 LEU A N 1
ATOM 1875 C CA . LEU A 1 235 ? 21.706 -6.155 -10.297 1.00 94.31 235 LEU A CA 1
ATOM 1876 C C . LEU A 1 235 ? 20.762 -7.182 -9.658 1.00 94.31 235 LEU A C 1
ATOM 1878 O O . LEU A 1 235 ? 20.992 -8.382 -9.768 1.00 94.31 235 LEU A O 1
ATOM 1882 N N . SER A 1 236 ? 19.709 -6.736 -8.968 1.00 92.12 236 SER A N 1
ATOM 1883 C CA . SER A 1 236 ? 18.718 -7.646 -8.399 1.00 92.12 236 SER A CA 1
ATOM 1884 C C . SER A 1 236 ? 18.032 -8.427 -9.519 1.00 92.12 236 SER A C 1
ATOM 1886 O O . SER A 1 236 ? 17.629 -7.838 -10.519 1.00 92.12 236 SER A O 1
ATOM 1888 N N . SER A 1 237 ? 17.879 -9.738 -9.338 1.00 92.19 237 SER A N 1
ATOM 1889 C CA . SER A 1 237 ? 17.064 -10.570 -10.226 1.00 92.19 237 SER A CA 1
ATOM 1890 C C . SER A 1 237 ? 15.584 -10.281 -9.972 1.00 92.19 237 SER A C 1
ATOM 1892 O O . SER A 1 237 ? 15.143 -10.314 -8.821 1.00 92.19 237 SER A O 1
ATOM 1894 N N . LEU A 1 238 ? 14.828 -9.949 -11.024 1.00 92.56 238 LEU A N 1
ATOM 1895 C CA . LEU A 1 238 ? 13.453 -9.442 -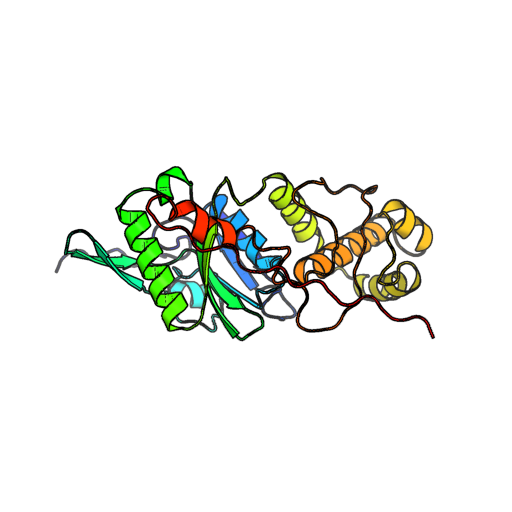10.928 1.00 92.56 238 LEU A CA 1
ATOM 1896 C C . LEU A 1 238 ? 12.444 -10.377 -11.624 1.00 92.56 238 LEU A C 1
ATOM 1898 O O . LEU A 1 238 ? 11.802 -9.970 -12.584 1.00 92.56 238 LEU A O 1
ATOM 1902 N N . PRO A 1 239 ? 12.256 -11.632 -11.190 1.00 89.50 239 PRO A N 1
ATOM 1903 C CA . PRO A 1 239 ? 11.256 -12.511 -11.796 1.00 89.50 239 PRO A CA 1
ATOM 1904 C C . PRO A 1 239 ? 9.844 -11.907 -11.718 1.00 89.50 239 PRO A C 1
ATOM 1906 O O . PRO A 1 239 ? 9.343 -11.581 -10.637 1.00 89.50 239 PRO A O 1
ATOM 1909 N N . LEU A 1 240 ? 9.193 -11.777 -12.878 1.00 88.94 240 LEU A N 1
ATOM 1910 C CA . LEU A 1 240 ? 7.818 -11.292 -12.999 1.00 88.94 240 LEU A CA 1
ATOM 1911 C C . LEU A 1 240 ? 6.890 -12.441 -13.400 1.00 88.94 240 LEU A C 1
ATOM 1913 O O . LEU A 1 240 ? 7.048 -13.016 -14.471 1.00 88.94 240 LEU A O 1
ATOM 1917 N N . MET A 1 241 ? 5.888 -12.758 -12.588 1.00 85.50 241 MET A N 1
ATOM 1918 C CA . MET A 1 241 ? 4.926 -13.826 -12.873 1.00 85.50 241 MET A CA 1
ATOM 1919 C C . MET A 1 241 ? 3.876 -13.393 -13.904 1.00 85.50 241 MET A C 1
ATOM 1921 O O . MET A 1 241 ? 3.337 -12.292 -13.809 1.00 85.50 241 MET A O 1
ATOM 1925 N N . THR A 1 242 ? 3.540 -14.272 -14.854 1.00 76.62 242 THR A N 1
ATOM 1926 C CA . THR A 1 242 ? 2.428 -14.078 -15.797 1.00 76.62 242 THR A CA 1
ATOM 1927 C C . THR A 1 242 ? 1.102 -13.829 -15.055 1.00 76.62 242 THR A C 1
ATOM 1929 O O . THR A 1 242 ? 0.724 -14.609 -14.181 1.00 76.62 242 THR A O 1
ATOM 1932 N N . PRO A 1 243 ? 0.330 -12.790 -15.413 1.00 66.31 243 PRO A N 1
ATOM 1933 C CA . PRO A 1 243 ? -1.117 -12.775 -15.163 1.00 66.31 243 PRO A CA 1
ATOM 1934 C C . PRO A 1 243 ? -1.786 -13.850 -16.061 1.00 66.31 243 PRO A C 1
ATOM 1936 O O . PRO A 1 243 ? -1.286 -13.999 -17.178 1.00 66.31 243 PRO A O 1
ATOM 1939 N N . PRO A 1 244 ? -2.899 -14.558 -15.723 1.00 58.34 244 PRO A N 1
ATOM 1940 C CA . PRO A 1 244 ? -3.799 -14.448 -14.562 1.00 58.34 244 PRO A CA 1
ATOM 1941 C C . PRO A 1 244 ? -4.245 -15.797 -13.911 1.00 58.34 244 PRO A C 1
ATOM 1943 O O . PRO A 1 244 ? -4.312 -16.832 -14.560 1.00 58.34 244 PRO A O 1
ATOM 1946 N N . LEU A 1 245 ? -4.696 -15.760 -12.651 1.00 43.03 245 LEU A N 1
ATOM 1947 C CA . LEU A 1 245 ? -5.907 -16.432 -12.133 1.00 43.03 245 LEU A CA 1
ATOM 1948 C C . LEU A 1 245 ? -6.074 -16.015 -10.667 1.00 43.03 245 LEU A C 1
ATOM 1950 O O . LEU A 1 245 ? -5.113 -15.994 -9.900 1.00 43.03 245 LEU A O 1
ATOM 1954 N N . LYS A 1 246 ? -7.304 -15.653 -10.288 1.00 40.66 246 LYS A N 1
ATOM 1955 C CA . LYS A 1 246 ? -7.764 -15.650 -8.892 1.00 40.66 246 LYS A CA 1
ATOM 1956 C C . LYS A 1 246 ? -7.128 -16.836 -8.151 1.00 40.66 246 LYS A C 1
ATOM 1958 O O . LYS A 1 246 ? -7.238 -17.951 -8.640 1.00 40.66 246 LYS A O 1
ATOM 1963 N N . ALA A 1 247 ? -6.573 -16.586 -6.968 1.00 38.34 247 ALA A N 1
ATOM 1964 C CA . ALA A 1 247 ? -6.059 -17.588 -6.029 1.00 38.34 247 ALA A CA 1
ATOM 1965 C C . ALA A 1 247 ? -4.642 -18.117 -6.296 1.00 38.34 247 ALA A C 1
ATOM 1967 O O . ALA A 1 247 ? -4.469 -19.249 -6.714 1.00 38.34 247 ALA A O 1
ATOM 1968 N N . LEU A 1 248 ? -3.621 -17.344 -5.923 1.00 38.81 248 LEU A N 1
ATOM 1969 C CA . LEU A 1 248 ? -2.338 -17.902 -5.470 1.00 38.81 248 LEU A CA 1
ATOM 1970 C C . LEU A 1 248 ? -1.631 -16.902 -4.537 1.00 38.81 248 LEU A C 1
ATOM 1972 O O . LEU A 1 248 ? -0.502 -16.502 -4.781 1.00 38.81 248 LEU A O 1
ATOM 1976 N N . CYS A 1 249 ? -2.305 -16.424 -3.485 1.00 38.44 249 CYS A N 1
ATOM 1977 C CA . CYS A 1 249 ? -1.626 -15.647 -2.436 1.00 38.44 249 CYS A CA 1
ATOM 1978 C C . CYS A 1 249 ? -2.395 -15.608 -1.104 1.00 38.44 249 CYS A C 1
ATOM 1980 O O . CYS A 1 249 ? -2.507 -14.559 -0.482 1.00 38.44 249 CYS A O 1
ATOM 1982 N N . GLU A 1 250 ? -2.928 -16.740 -0.636 1.00 37.94 250 GLU A N 1
ATOM 1983 C CA . GLU A 1 250 ? -3.365 -16.839 0.771 1.00 37.94 250 GLU A CA 1
ATOM 1984 C C . GLU A 1 250 ? -2.222 -17.284 1.701 1.00 37.94 250 GLU A C 1
ATOM 1986 O O . GLU A 1 250 ? -2.196 -16.907 2.871 1.00 37.94 250 GLU A O 1
ATOM 1991 N N . SER A 1 251 ? -1.228 -18.019 1.187 1.00 35.41 251 SER A N 1
ATOM 1992 C CA . SER A 1 251 ? -0.221 -18.693 2.019 1.00 35.41 251 SER A CA 1
ATOM 1993 C C . SER A 1 251 ? 1.124 -17.969 2.169 1.00 35.41 251 SER A C 1
ATOM 1995 O O . SER A 1 251 ? 1.806 -18.207 3.159 1.00 35.41 251 SER A O 1
ATOM 1997 N N . ALA A 1 252 ? 1.519 -17.073 1.254 1.00 34.06 252 ALA A N 1
ATOM 1998 C CA . ALA A 1 252 ? 2.881 -16.508 1.252 1.00 34.06 252 ALA A CA 1
ATOM 1999 C C . ALA A 1 252 ? 3.013 -15.084 1.835 1.00 34.06 252 ALA A C 1
ATOM 2001 O O . ALA A 1 252 ? 4.116 -14.660 2.162 1.00 34.06 252 ALA A O 1
ATOM 2002 N N . PHE A 1 253 ? 1.913 -14.340 2.005 1.00 37.97 253 PHE A N 1
ATOM 2003 C CA . PHE A 1 253 ? 1.956 -12.927 2.432 1.00 37.97 253 PHE A CA 1
ATOM 2004 C C . PHE A 1 253 ? 1.294 -12.644 3.790 1.00 37.97 253 PHE A C 1
ATOM 2006 O O . PHE A 1 253 ? 1.170 -11.489 4.193 1.00 37.97 253 PHE A O 1
ATOM 2013 N N . CYS A 1 254 ? 0.951 -13.689 4.548 1.00 35.25 254 CYS A N 1
ATOM 2014 C CA . CYS A 1 254 ? 0.300 -13.614 5.861 1.00 35.25 254 CYS A CA 1
ATOM 2015 C C . CYS A 1 254 ? 1.212 -13.128 7.015 1.00 35.25 254 CYS A C 1
ATOM 2017 O O . CYS A 1 254 ? 1.039 -13.552 8.153 1.00 35.25 254 CYS A O 1
ATOM 2019 N N . VAL A 1 255 ? 2.155 -12.208 6.779 1.00 40.22 255 VAL A N 1
ATOM 2020 C CA . VAL A 1 255 ? 2.992 -11.645 7.862 1.00 40.22 255 VAL A CA 1
ATOM 2021 C C . VAL A 1 255 ? 2.141 -10.848 8.863 1.00 40.22 255 VAL A C 1
ATOM 2023 O O . VAL A 1 255 ? 2.415 -10.864 10.059 1.00 40.22 255 VAL A O 1
ATOM 2026 N N . ILE A 1 256 ? 1.051 -10.220 8.405 1.00 39.91 256 ILE A N 1
ATOM 2027 C CA . ILE A 1 256 ? 0.140 -9.465 9.280 1.00 39.91 256 ILE A CA 1
ATOM 2028 C C . ILE A 1 256 ? -0.875 -10.387 9.991 1.00 39.91 256 ILE A C 1
ATOM 2030 O O . ILE A 1 256 ? -1.226 -10.155 11.148 1.00 39.91 256 ILE A O 1
ATOM 2034 N N . CYS A 1 257 ? -1.308 -11.486 9.361 1.00 36.97 257 CYS A N 1
ATOM 2035 C CA . CYS A 1 257 ? -2.253 -12.424 9.980 1.00 36.97 257 CYS A CA 1
ATOM 2036 C C . CYS A 1 257 ? -1.630 -13.270 11.102 1.00 36.97 257 CYS A C 1
ATOM 2038 O O . CYS A 1 257 ? -2.325 -13.568 12.076 1.00 36.97 257 CYS A O 1
ATOM 2040 N N . GLU A 1 258 ? -0.351 -13.662 11.014 1.00 34.78 258 GLU A N 1
ATOM 2041 C CA . GLU A 1 258 ? 0.270 -14.543 12.022 1.00 34.78 258 GLU A CA 1
ATOM 2042 C C . GLU A 1 258 ? 0.322 -13.932 13.430 1.00 34.78 258 GLU A C 1
ATOM 2044 O O . GLU A 1 258 ? 0.274 -14.656 14.430 1.00 34.78 258 GLU A O 1
ATOM 2049 N N . LEU A 1 259 ? 0.347 -12.606 13.544 1.00 40.00 259 LEU A N 1
ATO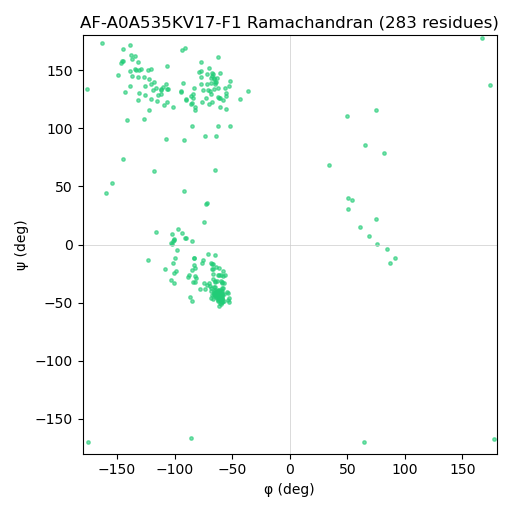M 2050 C CA . LEU A 1 259 ? 0.416 -11.938 14.840 1.00 40.00 259 LEU A CA 1
ATOM 2051 C C . LEU A 1 259 ? -0.935 -11.795 15.526 1.00 40.00 259 LEU A C 1
ATOM 2053 O O . LEU A 1 259 ? -0.976 -11.900 16.747 1.00 40.00 259 LEU A O 1
ATOM 2057 N N . SER A 1 260 ? -2.051 -11.741 14.795 1.00 41.12 260 SER A N 1
ATOM 2058 C CA . SER A 1 260 ? -3.371 -11.917 15.426 1.00 41.12 260 SER A CA 1
ATOM 2059 C C . SER A 1 260 ? -3.471 -13.245 16.198 1.00 41.12 260 SER A C 1
ATOM 2061 O O . SER A 1 260 ? -4.187 -13.333 17.187 1.00 41.12 260 SER A O 1
ATOM 2063 N N . LYS A 1 261 ? -2.694 -14.269 15.814 1.00 40.09 261 LYS A N 1
ATOM 2064 C CA . LYS A 1 261 ? -2.591 -15.532 16.559 1.00 40.09 261 LYS A CA 1
ATOM 2065 C C . LYS A 1 261 ? -1.531 -15.469 17.666 1.00 40.09 261 LYS A C 1
ATOM 2067 O O . LYS A 1 261 ? -1.810 -15.872 18.793 1.00 40.09 261 LYS A O 1
ATOM 2072 N N . ARG A 1 262 ? -0.330 -14.935 17.394 1.00 42.16 262 ARG A N 1
ATOM 2073 C CA . ARG A 1 262 ? 0.765 -14.860 18.390 1.00 42.16 262 ARG A CA 1
ATOM 2074 C C . ARG A 1 262 ? 0.518 -13.867 19.535 1.00 42.16 262 ARG A C 1
ATOM 2076 O O . ARG A 1 262 ? 0.906 -14.171 20.655 1.00 42.16 262 ARG A O 1
ATOM 2083 N N . TYR A 1 263 ? -0.171 -12.746 19.305 1.00 45.19 263 TYR A N 1
ATOM 2084 C CA . TYR A 1 263 ? -0.509 -11.772 20.360 1.00 45.19 263 TYR A CA 1
ATOM 2085 C C . TYR A 1 263 ? -1.517 -12.308 21.389 1.00 45.19 263 TYR A C 1
ATOM 2087 O O . TYR A 1 263 ? -1.652 -11.731 22.468 1.00 45.19 263 TYR A O 1
ATOM 2095 N N . TRP A 1 264 ? -2.227 -13.399 21.082 1.00 49.50 264 TRP A N 1
ATOM 2096 C CA . TRP A 1 264 ? -3.339 -13.881 21.907 1.00 49.50 264 TRP A CA 1
ATOM 2097 C C . TRP A 1 264 ? -3.193 -15.330 22.390 1.00 49.50 264 TRP A C 1
ATOM 2099 O O . TRP A 1 264 ? -3.848 -15.705 23.359 1.00 49.50 264 TRP A O 1
ATOM 2109 N N . LEU A 1 265 ? -2.263 -16.121 21.839 1.00 38.28 265 LEU A N 1
ATOM 2110 C CA . LEU A 1 265 ? -1.951 -17.479 22.322 1.00 38.28 265 LEU A CA 1
ATOM 2111 C C . LEU A 1 265 ? -1.144 -17.524 23.638 1.00 38.28 265 LEU A C 1
ATOM 2113 O O . LEU A 1 265 ? -0.591 -18.560 24.001 1.00 38.28 265 LEU A O 1
ATOM 2117 N N . GLY A 1 266 ? -1.136 -16.434 24.406 1.00 35.25 266 GLY A N 1
ATOM 2118 C CA . GLY A 1 266 ? -0.576 -16.402 25.754 1.00 35.25 266 GLY A CA 1
ATOM 2119 C C . GLY A 1 266 ? -1.339 -17.249 26.779 1.00 35.25 266 GLY A C 1
ATOM 2120 O O . GLY A 1 266 ? -0.757 -17.546 27.816 1.00 35.25 266 GLY A O 1
ATOM 2121 N N . HIS A 1 267 ? -2.589 -17.675 26.533 1.00 31.36 267 HIS A N 1
ATOM 2122 C CA . HIS A 1 267 ? -3.354 -18.540 27.447 1.00 31.36 267 HIS A CA 1
ATOM 2123 C C . HIS A 1 267 ? -4.204 -19.598 26.706 1.00 31.36 267 HIS A C 1
ATOM 2125 O O . HIS A 1 267 ? -5.245 -19.290 26.141 1.00 31.36 267 HIS A O 1
ATOM 2131 N N . ARG A 1 268 ? -3.744 -20.859 26.799 1.00 30.97 268 ARG A N 1
ATOM 2132 C CA . ARG A 1 268 ? -4.442 -22.156 26.617 1.00 30.97 268 ARG A CA 1
ATOM 2133 C C . ARG A 1 268 ? -5.292 -22.363 25.354 1.00 30.97 268 ARG A C 1
ATOM 2135 O O . ARG A 1 268 ? -6.451 -21.974 25.304 1.00 30.97 268 ARG A O 1
ATOM 2142 N N . SER A 1 269 ? -4.826 -23.233 24.459 1.00 29.34 269 SER A N 1
ATOM 2143 C CA . SER A 1 269 ? -5.246 -24.652 24.383 1.00 29.34 269 SER A CA 1
ATOM 2144 C C . SER A 1 269 ? -4.621 -25.320 23.151 1.00 29.34 269 SER A C 1
ATOM 2146 O O . SER A 1 269 ? -4.519 -24.722 22.084 1.00 29.34 269 SER A O 1
ATOM 2148 N N . GLN A 1 270 ? -4.134 -26.549 23.333 1.00 32.69 270 GLN A N 1
ATOM 2149 C CA . GLN A 1 270 ? -3.635 -27.411 22.265 1.00 32.69 270 GLN A CA 1
ATOM 2150 C C . GLN A 1 270 ? -4.724 -27.576 21.197 1.00 32.69 270 GLN A C 1
ATOM 2152 O O . GLN A 1 270 ? -5.781 -28.134 21.480 1.00 32.69 270 GLN A O 1
ATOM 2157 N N . ILE A 1 271 ? -4.459 -27.109 19.979 1.00 29.14 271 ILE A N 1
ATOM 2158 C CA . ILE A 1 271 ? -5.202 -27.541 18.795 1.00 29.14 271 ILE A CA 1
ATOM 2159 C C . ILE A 1 271 ? -4.445 -28.761 18.252 1.00 29.14 271 ILE A C 1
ATOM 2161 O O . ILE A 1 271 ? -3.231 -28.661 18.050 1.00 29.14 271 ILE A O 1
ATOM 2165 N N . PRO A 1 272 ? -5.099 -29.921 18.074 1.00 26.31 272 PRO A N 1
ATOM 2166 C CA . PRO A 1 272 ? -4.421 -31.139 17.664 1.00 26.31 272 PRO A CA 1
ATOM 2167 C C . PRO A 1 272 ? -3.864 -31.005 16.243 1.00 26.31 272 PRO A C 1
ATOM 2169 O O . PRO A 1 272 ? -4.534 -30.542 15.320 1.00 26.31 272 PRO A O 1
ATOM 2172 N N . HIS A 1 273 ? -2.613 -31.434 16.086 1.00 32.47 273 HIS A N 1
ATOM 2173 C CA . HIS A 1 273 ? -2.012 -31.746 14.797 1.00 32.47 273 HIS A CA 1
ATOM 2174 C C . HIS A 1 273 ? -2.785 -32.908 14.165 1.00 32.47 273 HIS A C 1
ATOM 2176 O O . HIS A 1 273 ? -2.542 -34.057 14.521 1.00 32.47 273 HIS A O 1
ATOM 2182 N N . GLU A 1 274 ? -3.661 -32.639 13.199 1.00 27.72 274 GLU A N 1
ATOM 2183 C CA . GLU A 1 274 ? -4.186 -33.689 12.324 1.00 27.72 274 GLU A CA 1
ATOM 2184 C C . GLU A 1 274 ? -4.004 -33.342 10.841 1.00 27.72 274 GLU A C 1
ATOM 2186 O O . GLU A 1 274 ? -4.686 -32.511 10.248 1.00 27.72 274 GLU A O 1
ATOM 2191 N N . THR A 1 275 ? -3.059 -34.085 10.259 1.00 27.88 275 THR A N 1
ATOM 2192 C CA . THR A 1 275 ? -2.968 -34.542 8.864 1.00 27.88 275 THR A CA 1
ATOM 2193 C C . THR A 1 275 ? -2.786 -33.511 7.752 1.00 27.88 275 THR A C 1
ATOM 2195 O O . THR A 1 275 ? -3.686 -33.182 6.985 1.00 27.88 275 THR A O 1
ATOM 2198 N N . CYS A 1 276 ? -1.510 -33.186 7.544 1.00 26.45 276 CYS A N 1
ATOM 2199 C CA . CYS A 1 276 ? -0.928 -32.995 6.220 1.00 26.45 276 CYS A CA 1
ATOM 2200 C C . CYS A 1 276 ? -1.239 -34.237 5.351 1.00 26.45 276 CYS A C 1
ATOM 2202 O O . CYS A 1 276 ? -0.632 -35.292 5.540 1.00 26.45 276 CYS A O 1
ATOM 2204 N N . ARG A 1 277 ? -2.229 -34.158 4.451 1.00 27.58 277 ARG A N 1
ATOM 2205 C CA . ARG A 1 277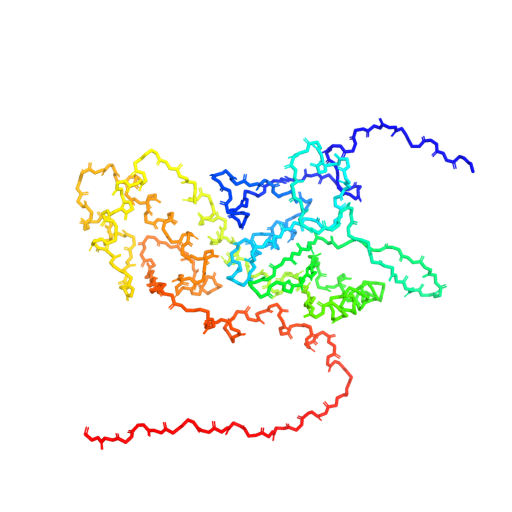 ? -2.428 -35.180 3.412 1.00 27.58 277 ARG A CA 1
ATOM 2206 C C . ARG A 1 277 ? -1.532 -34.847 2.225 1.00 27.58 277 ARG A C 1
ATOM 2208 O O . ARG A 1 277 ? -1.603 -33.761 1.658 1.00 27.58 277 ARG A O 1
ATOM 2215 N N . SER A 1 278 ? -0.680 -35.807 1.902 1.00 30.56 278 SER A N 1
ATOM 2216 C CA . SER A 1 278 ? 0.206 -35.855 0.748 1.00 30.56 278 SER A CA 1
ATOM 2217 C C . SER A 1 278 ? -0.544 -35.619 -0.566 1.00 30.56 278 SER A C 1
ATOM 2219 O O . SER A 1 278 ? -1.608 -36.187 -0.812 1.00 30.56 278 SER A O 1
ATOM 2221 N N . LEU A 1 279 ? 0.049 -34.795 -1.431 1.00 30.45 279 LEU A N 1
ATOM 2222 C CA . LEU A 1 279 ? -0.323 -34.689 -2.841 1.00 30.45 279 LEU A CA 1
ATOM 2223 C C . LEU A 1 279 ? -0.046 -36.030 -3.552 1.00 30.45 279 LEU A C 1
ATOM 2225 O O . LEU A 1 279 ? 0.998 -36.638 -3.295 1.00 30.45 279 LEU A O 1
ATOM 2229 N N . PRO A 1 280 ? -0.926 -36.497 -4.456 1.00 29.25 280 PRO A N 1
ATOM 2230 C CA . PRO A 1 280 ? -0.643 -37.662 -5.283 1.00 29.25 280 PRO A CA 1
ATOM 2231 C C . PRO A 1 280 ? 0.421 -37.317 -6.335 1.00 29.25 280 PRO A C 1
ATOM 2233 O O . PRO A 1 280 ? 0.341 -36.290 -7.010 1.00 29.25 280 PRO A O 1
ATOM 2236 N N . GLN A 1 281 ? 1.427 -38.183 -6.470 1.00 31.62 281 GLN A N 1
ATOM 2237 C CA . GLN A 1 281 ? 2.408 -38.099 -7.551 1.00 31.62 281 GLN A CA 1
ATOM 2238 C C . GLN A 1 281 ? 1.734 -38.364 -8.908 1.00 31.62 281 GLN A C 1
ATOM 2240 O O . GLN A 1 281 ? 0.874 -39.245 -8.991 1.00 31.62 281 GLN A O 1
ATOM 2245 N N . PRO A 1 282 ? 2.130 -37.661 -9.984 1.00 31.83 282 PRO A N 1
ATOM 2246 C CA . PRO A 1 282 ? 1.620 -37.946 -11.314 1.00 31.83 282 PRO A CA 1
ATOM 2247 C C . PRO A 1 282 ? 2.177 -39.286 -11.809 1.00 31.83 282 PRO A C 1
ATOM 2249 O O . PRO A 1 282 ? 3.389 -39.484 -11.922 1.00 31.83 282 PRO A O 1
ATOM 2252 N N . SER A 1 283 ? 1.267 -40.208 -12.107 1.00 36.28 283 SER A N 1
ATOM 2253 C CA . SER A 1 283 ? 1.545 -41.442 -12.832 1.00 36.28 283 SER A CA 1
ATOM 2254 C C . SER A 1 283 ? 2.084 -41.114 -14.223 1.00 36.28 283 SER A C 1
ATOM 2256 O O . SER A 1 283 ? 1.444 -40.386 -14.983 1.00 36.28 283 SER A O 1
ATOM 2258 N N . ARG A 1 284 ? 3.252 -41.673 -14.551 1.00 35.09 284 ARG A N 1
ATOM 2259 C CA . ARG A 1 284 ? 3.780 -41.712 -15.917 1.00 35.09 284 ARG A CA 1
ATOM 2260 C C . ARG A 1 284 ? 2.825 -42.512 -16.807 1.00 35.09 284 ARG A C 1
ATOM 2262 O O . ARG A 1 284 ? 2.526 -43.660 -16.483 1.00 35.09 284 ARG A O 1
ATOM 2269 N N . ALA A 1 285 ? 2.418 -41.908 -17.915 1.00 42.06 285 ALA A N 1
ATOM 2270 C CA . ALA A 1 285 ? 1.971 -42.572 -19.132 1.00 42.06 285 ALA A CA 1
ATOM 2271 C C . ALA A 1 285 ? 2.711 -41.908 -20.296 1.00 42.06 285 ALA A C 1
ATOM 2273 O O . ALA A 1 285 ? 2.840 -40.662 -20.248 1.00 42.06 285 ALA A O 1
#

Nearest PDB structures (foldseek):
  1t0f-assembly1_A  TM=4.644E-01  e=3.949E-07  Escherichia coli
  7lw7-assembly1_A  TM=1.697E-01  e=2.726E-01  Homo sapiens
  7lwa-assembly1_A  TM=1.661E-01  e=2.888E-01  Homo sapiens
  7lw9-assembly1_A  TM=1.639E-01  e=4.089E-01  Homo sapiens
  7lw8-assembly1_A  TM=1.672E-01  e=5.156E-01  Homo sapiens

Secondary structure (DSSP, 8-state):
---------TTSEETTEEP-EEEEE-TT--SSPEEEEESSHHHHHHHHHHHT-TTEEEEEESS--HHHHHHHT---SS-SS--EEEEETTEEEEE--SEEEEETTS-EEEEEE--HHHHTSHHHHHHHHHHHHHHHHTT-EEEEE-TTTS-HHHHHHHHHHHHT-S--TTHHHHHHHHHHHS-TT----HHHHHHHT-TTS-HHHHHHHHHHHHHHHHHTT-B---TTT----TTS---BPPP--S-S-SSSSTTTHHHHHHTTTTS--PPP----PPPPPPPP-

Mean predicted aligned error: 10.25 Å

Foldseek 3Di:
DDDDDPPPCCLQPFPRAGFPDWAFACLQVDPGGQTATDRDPQLVLVVLCLSLDQFFSDKHALRHAPVNCVVSVPDDPDDPVNWFWFDDPNDIDIDGARMWGATPVGAIETEHTDAPVVCLDPVNVRVQVSRQVVSVVRVHHYFYGHPVLRAPLLSVQSVVLSVLQDDDDCLVVLVVLCCVQPNAQDWDFLVSQLVSSPDPDDSVVSSSNVSNVLSVQSSNVQFPDPSRPDRDDSHDTTHGHDDDDPDDPPPPSCSGVVVVVVVPVPDDDDDDDDDPDDDDDDDDD

Radius of gyration: 21.95 Å; Cα contacts (8 Å, |Δi|>4): 395; chains: 1; bounding box: 45×70×62 Å

pLDDT: mean 81.23, std 21.89, range [26.31, 97.25]

Sequence (285 aa):
MSEIGVRGIDLFKIAGESISGWIPSWKTGDIRPIRQPFCSQMEEQLLLHLEYHPLVTWYGRGDISATFASTYKITSPLPIPFTINYLFESKAHVYLPDAIGQLLDGRLFIAEAGLEQDKLRERNRAKAEAARKVAEQQGGVYWIATETTLSKTRHANLVFLHARRQTFPTWQELQGALLVVWPWGEAACVQEVVERLGERWPQAEREAAIWKRCADAAARGHLLVDLTSVSLTRLSSLPLMTPPLKALCESAFCVICELSKRYWLGHRSQIPHETCRSLPQPSRA